Protein AF-A0A177NR95-F1 (afdb_monomer)

Sequence (213 aa):
MASGKIRVINSATGLAAGAGSQQNSRASVDTAASLGDTFKLYNNDGTPYTSAGTSKLSVGIDGILEGTTDSAISLNISIGVYKPGYFDAFAAGEDPSALSIGYASTGFLSATDVLPEELSLDFNVAPDSSFEWYVSVFSTMNFEQADDEHIFGNVDLGHTISINFESPENTYFASASGLFPGSVAMAPVPLPPSFLMLGLGLASLVGISRRRS

Mean predicted aligned error: 10.17 Å

Solvent-accessible surface area (backbone atoms only — not comparable to full-atom values): 11811 Å² total; per-residue (Å²): 128,23,60,43,78,48,80,52,76,44,76,52,76,51,76,54,52,59,96,85,56,73,79,73,50,72,50,75,51,78,44,75,51,74,52,69,50,42,39,36,46,21,34,79,88,67,48,74,33,58,58,86,41,60,30,39,45,32,37,39,46,45,65,46,62,40,44,42,94,74,16,56,39,35,37,33,45,37,42,42,34,26,37,72,62,37,68,58,30,51,75,70,71,46,88,44,71,90,33,58,74,45,77,34,66,74,50,77,38,40,38,86,46,82,81,62,59,64,50,68,40,78,41,73,49,58,53,71,46,49,36,29,37,37,41,39,38,40,36,38,34,38,41,69,55,50,86,83,53,78,44,33,35,38,38,35,31,72,78,32,39,33,39,38,48,43,70,36,89,74,45,48,43,28,25,74,81,56,72,52,42,80,41,45,74,58,76,80,73,78,74,58,69,64,59,58,51,48,52,52,50,53,52,49,53,56,58,56,56,65,76,77,112

Nearest PDB structures (foldseek):
  3gbw-assembly1_A  TM=2.442E-01  e=9.399E-03  Mus musculus
  3gf6-assembly2_B  TM=2.076E-01  e=8.435E-03  Bacteroides thetaiotaomicron VPI-5482
  8des-assembly1_A  TM=1.903E-01  e=4.009E+00  Escherichia phage EC6098

Foldseek 3Di:
DWKDWDWDWDWDWDDADDVPPDQFDKDKDKDKDKDKFKKFKAFLVRHGAFDKFKKKKKWFFAWAWAWDPQFFKWKKKKKWKFFPCLVVCVVVVHDRVVGTFDMWMPGIDHNPDDDDRMTMDIGIDHGPTIMMMMIMMMMMTMDRRDNDDTTITITGSDDTGMIDIDDGPRMAMATPVNPTGRHDDDDPDPDPCVVVVVVVVVVVVVVVVVVVD

Radius of gyration: 23.02 Å; Cα contacts (8 Å, |Δi|>4): 477; chains: 1; bounding box: 42×61×70 Å

Organism: NCBI:txid702114

Structure (mmCIF, N/CA/C/O backbone):
data_AF-A0A177NR95-F1
#
_entry.id   AF-A0A177NR95-F1
#
loop_
_atom_site.group_PDB
_atom_site.id
_atom_site.type_symbol
_atom_site.label_atom_id
_atom_site.label_alt_id
_atom_site.label_comp_id
_atom_site.label_asym_id
_atom_site.label_entity_id
_atom_site.label_seq_id
_atom_site.pdbx_PDB_ins_code
_atom_site.Cartn_x
_atom_site.Cartn_y
_atom_site.Cartn_z
_atom_site.occupancy
_atom_site.B_iso_or_equiv
_atom_site.auth_seq_id
_atom_site.auth_comp_id
_atom_site.auth_asym_id
_atom_site.auth_atom_id
_atom_site.pdbx_PDB_model_num
ATOM 1 N N . MET A 1 1 ? 6.467 0.969 16.760 1.00 53.72 1 MET A N 1
ATOM 2 C CA . MET A 1 1 ? 6.439 1.002 15.287 1.00 53.72 1 MET A CA 1
ATOM 3 C C . MET A 1 1 ? 6.286 -0.419 14.784 1.00 53.72 1 MET A C 1
ATOM 5 O O . MET A 1 1 ? 6.926 -1.319 15.318 1.00 53.72 1 MET A O 1
ATOM 9 N N . ALA A 1 2 ? 5.383 -0.606 13.838 1.00 61.81 2 ALA A N 1
ATOM 10 C CA . ALA A 1 2 ? 4.915 -1.885 13.334 1.00 61.81 2 ALA A CA 1
ATOM 11 C C . ALA A 1 2 ? 5.277 -1.988 11.847 1.00 61.81 2 ALA A C 1
ATOM 13 O O . ALA A 1 2 ? 4.963 -1.034 11.140 1.00 61.81 2 ALA A O 1
ATOM 14 N N . SER A 1 3 ? 5.951 -3.059 11.388 1.00 63.94 3 SER A N 1
ATOM 15 C CA . SER A 1 3 ? 6.509 -3.119 10.023 1.00 63.94 3 SER A CA 1
ATOM 16 C C . SER A 1 3 ? 6.214 -4.408 9.242 1.00 63.94 3 SER A C 1
ATOM 18 O O . SER A 1 3 ? 6.552 -5.498 9.689 1.00 63.94 3 SER A O 1
ATOM 20 N N . GLY A 1 4 ? 5.609 -4.298 8.052 1.00 61.72 4 GLY A N 1
ATOM 21 C CA . GLY A 1 4 ? 5.381 -5.402 7.097 1.00 61.72 4 GLY A CA 1
ATOM 22 C C . GLY A 1 4 ? 6.341 -5.368 5.899 1.00 61.72 4 GLY A C 1
ATOM 23 O O . GLY A 1 4 ? 6.986 -4.347 5.674 1.00 61.72 4 GLY A O 1
ATOM 24 N N . LYS A 1 5 ? 6.453 -6.467 5.128 1.00 61.28 5 LYS A N 1
ATOM 25 C CA . LYS A 1 5 ? 7.372 -6.574 3.974 1.00 61.28 5 LYS A CA 1
ATOM 26 C C . LYS A 1 5 ? 6.700 -7.138 2.717 1.00 61.28 5 LYS A C 1
ATOM 28 O O . LYS A 1 5 ? 6.052 -8.178 2.798 1.00 61.28 5 LYS A O 1
ATOM 33 N N . ILE A 1 6 ? 6.932 -6.515 1.559 1.00 60.78 6 ILE A N 1
ATOM 34 C CA . ILE A 1 6 ? 6.556 -7.029 0.224 1.00 60.78 6 ILE A CA 1
ATOM 35 C C . ILE A 1 6 ? 7.788 -6.994 -0.685 1.00 60.78 6 ILE A C 1
ATOM 37 O O . ILE A 1 6 ? 8.582 -6.056 -0.613 1.00 60.78 6 ILE A O 1
ATOM 41 N N . ARG A 1 7 ? 7.953 -8.005 -1.546 1.00 64.19 7 ARG A N 1
ATOM 42 C CA . ARG A 1 7 ? 8.996 -8.036 -2.581 1.00 64.19 7 ARG A CA 1
ATOM 43 C C . ARG A 1 7 ? 8.355 -8.013 -3.963 1.00 64.19 7 ARG A C 1
ATOM 45 O O . ARG A 1 7 ? 7.470 -8.821 -4.229 1.00 64.19 7 ARG A O 1
ATOM 52 N N . VAL A 1 8 ? 8.834 -7.122 -4.826 1.00 58.72 8 VAL A N 1
ATOM 53 C CA . VAL A 1 8 ? 8.391 -6.997 -6.219 1.00 58.72 8 VAL A CA 1
ATOM 54 C C . VAL A 1 8 ? 9.621 -6.993 -7.111 1.00 58.72 8 VAL A C 1
ATOM 56 O O . VAL A 1 8 ? 10.537 -6.206 -6.895 1.00 58.72 8 VAL A O 1
ATOM 59 N N . ILE A 1 9 ? 9.636 -7.887 -8.095 1.00 61.03 9 ILE A N 1
ATOM 60 C CA . ILE A 1 9 ? 10.684 -7.960 -9.110 1.00 61.03 9 ILE A CA 1
ATOM 61 C C . ILE A 1 9 ? 9.976 -7.986 -10.458 1.00 61.03 9 ILE A C 1
ATOM 63 O O . ILE A 1 9 ? 9.136 -8.856 -10.698 1.00 61.03 9 ILE A O 1
ATOM 67 N N . ASN A 1 10 ? 10.302 -7.037 -11.323 1.00 58.44 10 ASN A N 1
ATOM 68 C CA . ASN A 1 10 ? 9.915 -7.033 -12.722 1.00 58.44 10 ASN A CA 1
ATOM 69 C C . ASN A 1 10 ? 11.179 -6.778 -13.545 1.00 58.44 10 ASN A C 1
ATOM 71 O O . ASN A 1 10 ? 11.841 -5.762 -13.370 1.00 58.44 10 ASN A O 1
ATOM 75 N N . SER A 1 11 ? 11.556 -7.719 -14.402 1.00 57.66 11 SER A N 1
ATOM 76 C CA . SER A 1 11 ? 12.775 -7.614 -15.199 1.00 57.66 11 SER A CA 1
ATOM 77 C C . SER A 1 11 ? 12.514 -8.179 -16.580 1.00 57.66 11 SER A C 1
ATOM 79 O O . SER A 1 11 ? 11.969 -9.280 -16.710 1.00 57.66 11 SER A O 1
ATOM 81 N N . ALA A 1 12 ? 12.901 -7.430 -17.606 1.00 58.09 12 ALA A N 1
ATOM 82 C CA . ALA A 1 12 ? 12.755 -7.851 -18.983 1.00 58.09 12 ALA A CA 1
ATOM 83 C C . ALA A 1 12 ? 13.925 -7.346 -19.833 1.00 58.09 12 ALA A C 1
ATOM 85 O O . ALA A 1 12 ? 14.347 -6.190 -19.764 1.00 58.09 12 ALA A O 1
ATOM 86 N N . THR A 1 13 ? 14.456 -8.245 -20.657 1.00 54.62 13 THR A N 1
ATOM 87 C CA . THR A 1 13 ? 15.550 -7.966 -21.587 1.00 54.62 13 THR A CA 1
ATOM 88 C C . THR A 1 13 ? 15.083 -8.241 -23.011 1.00 54.62 13 THR A C 1
ATOM 90 O O . THR A 1 13 ? 14.631 -9.340 -23.336 1.00 54.62 13 THR A O 1
ATOM 93 N N . GLY A 1 14 ? 15.175 -7.230 -23.873 1.00 49.94 14 GLY A N 1
ATOM 94 C CA . GLY A 1 14 ? 14.984 -7.375 -25.309 1.00 49.94 14 GLY A CA 1
ATOM 95 C C . GLY A 1 14 ? 16.309 -7.726 -25.985 1.00 49.94 14 GLY A C 1
ATOM 96 O O . GLY A 1 14 ? 17.342 -7.108 -25.725 1.00 49.94 14 GLY A O 1
ATOM 97 N N . LEU A 1 15 ? 16.299 -8.723 -26.870 1.00 49.25 15 LEU A N 1
ATOM 98 C CA . LEU A 1 15 ? 17.411 -8.946 -27.794 1.00 49.25 15 LEU A CA 1
ATOM 99 C C . LEU A 1 15 ? 17.212 -8.076 -29.039 1.00 49.25 15 LEU A C 1
ATOM 101 O O . LEU A 1 15 ? 16.090 -7.951 -29.540 1.00 49.25 15 LEU A O 1
ATOM 105 N N . ALA A 1 16 ? 18.309 -7.517 -29.556 1.00 51.97 16 ALA A N 1
ATOM 106 C CA . ALA A 1 16 ? 18.309 -6.846 -30.849 1.00 51.97 16 ALA A CA 1
ATOM 107 C C . ALA A 1 16 ? 17.731 -7.789 -31.919 1.00 51.97 16 ALA A C 1
ATOM 109 O O . ALA A 1 16 ? 18.032 -8.990 -31.932 1.00 51.97 16 ALA A O 1
ATOM 110 N N . ALA A 1 17 ? 16.880 -7.257 -32.798 1.00 50.88 17 ALA A N 1
ATOM 111 C CA . ALA A 1 17 ? 16.401 -7.996 -33.957 1.00 50.88 17 ALA A CA 1
ATOM 112 C C . ALA A 1 17 ? 17.610 -8.471 -34.773 1.00 50.88 17 ALA A C 1
ATOM 114 O O . ALA A 1 17 ? 18.407 -7.668 -35.249 1.00 50.88 17 ALA A O 1
ATOM 115 N N . GLY A 1 18 ? 17.753 -9.784 -34.972 1.00 47.53 18 GLY A N 1
ATOM 116 C CA . GLY A 1 18 ? 18.621 -10.269 -36.042 1.00 47.53 18 GLY A CA 1
ATOM 117 C C . GLY A 1 18 ? 18.114 -9.708 -37.372 1.00 47.53 18 GLY A C 1
ATOM 118 O O . GLY A 1 18 ? 16.900 -9.640 -37.573 1.00 47.53 18 GLY A O 1
ATOM 119 N N . ALA A 1 19 ? 19.022 -9.306 -38.266 1.00 46.00 19 ALA A N 1
ATOM 120 C CA . ALA A 1 19 ? 18.673 -8.764 -39.579 1.00 46.00 19 ALA A CA 1
ATOM 121 C C . ALA A 1 19 ? 17.639 -9.673 -40.284 1.00 46.00 19 ALA A C 1
ATOM 123 O O . ALA A 1 19 ? 17.964 -10.794 -40.678 1.00 46.00 19 ALA A O 1
ATOM 124 N N . GLY A 1 20 ? 16.387 -9.209 -40.392 1.00 54.72 20 GLY A N 1
ATOM 125 C CA . GLY A 1 20 ? 15.258 -9.967 -40.955 1.00 54.72 20 GLY A CA 1
ATOM 126 C C . GLY A 1 20 ? 14.131 -10.357 -39.981 1.00 54.72 20 GLY A C 1
ATOM 127 O O . GLY A 1 20 ? 13.152 -10.957 -40.425 1.00 54.72 20 GLY A O 1
ATOM 128 N N . SER A 1 21 ? 14.229 -10.031 -38.687 1.00 51.81 21 SER A N 1
ATOM 129 C CA . SER A 1 21 ? 13.106 -10.118 -37.734 1.00 51.81 21 SER A CA 1
ATOM 130 C C . SER A 1 21 ? 12.053 -9.049 -38.045 1.00 51.81 21 SER A C 1
ATOM 132 O O . SER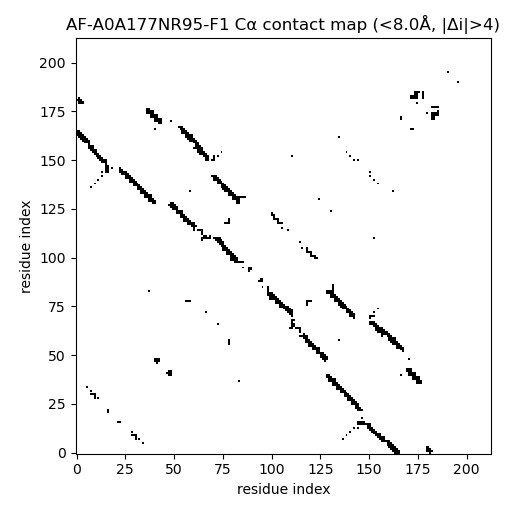 A 1 21 ? 12.393 -7.961 -38.503 1.00 51.81 21 SER A O 1
ATOM 134 N N . GLN A 1 22 ? 10.769 -9.339 -37.818 1.00 50.84 22 GLN A N 1
ATOM 135 C CA . GLN A 1 22 ? 9.714 -8.353 -38.053 1.00 50.84 22 GLN A CA 1
ATOM 136 C C . GLN A 1 22 ? 9.867 -7.153 -37.108 1.00 50.84 22 GLN A C 1
ATOM 138 O O . GLN A 1 22 ? 9.637 -7.269 -35.902 1.00 50.84 22 GLN A O 1
ATOM 143 N N . GLN A 1 23 ? 10.209 -6.002 -37.693 1.00 53.94 23 GLN A N 1
ATOM 144 C CA . GLN A 1 23 ? 10.008 -4.676 -37.111 1.00 53.94 23 GLN A CA 1
ATOM 145 C C . GLN A 1 23 ? 8.549 -4.569 -36.634 1.00 53.94 23 GLN A C 1
ATOM 147 O O . GLN A 1 23 ? 7.640 -4.914 -37.391 1.00 53.94 23 GLN A O 1
ATOM 152 N N . ASN A 1 24 ? 8.329 -4.095 -35.403 1.00 56.28 24 ASN A N 1
ATOM 153 C CA . ASN A 1 24 ? 7.037 -3.983 -34.687 1.00 56.28 24 ASN A CA 1
ATOM 154 C C . ASN A 1 24 ? 6.645 -5.152 -33.768 1.00 56.28 24 ASN A C 1
ATOM 156 O O . ASN A 1 24 ? 5.470 -5.301 -33.418 1.00 56.28 24 ASN A O 1
ATOM 160 N N . SER A 1 25 ? 7.599 -5.959 -33.311 1.00 59.53 25 SER A N 1
ATOM 161 C CA . SER A 1 25 ? 7.333 -6.838 -32.169 1.00 59.53 25 SER A CA 1
ATOM 162 C C . SER A 1 25 ? 7.228 -5.987 -30.898 1.00 59.53 25 SER A C 1
ATOM 164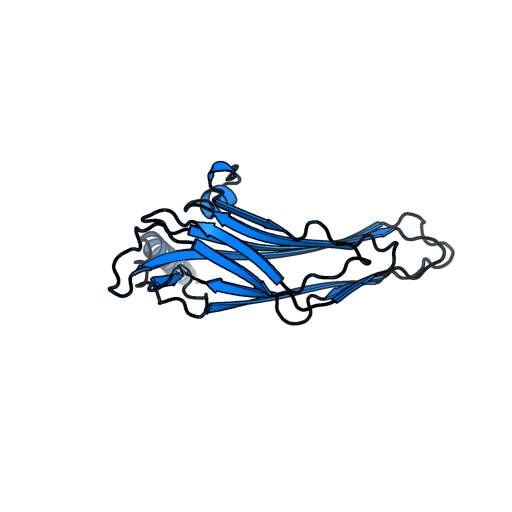 O O . SER A 1 25 ? 8.213 -5.385 -30.472 1.00 59.53 25 SER A O 1
ATOM 166 N N . ARG A 1 26 ? 6.025 -5.914 -30.312 1.00 65.88 26 ARG A N 1
ATOM 167 C CA . ARG A 1 26 ? 5.786 -5.282 -29.008 1.00 65.88 26 ARG A CA 1
ATOM 168 C C . ARG A 1 26 ? 5.742 -6.344 -27.923 1.00 65.88 26 ARG A C 1
ATOM 170 O O . ARG A 1 26 ? 4.970 -7.297 -28.029 1.00 65.88 26 ARG A O 1
ATOM 177 N N . ALA A 1 27 ? 6.545 -6.165 -26.885 1.00 67.81 27 ALA A N 1
ATOM 178 C CA . ALA A 1 27 ? 6.474 -6.971 -25.673 1.00 67.81 27 ALA A CA 1
ATOM 179 C C . ALA A 1 27 ? 6.090 -6.067 -24.505 1.00 67.81 27 ALA A C 1
ATOM 181 O O . ALA A 1 27 ? 6.581 -4.945 -24.405 1.00 67.81 27 ALA A O 1
ATOM 182 N N . SER A 1 28 ? 5.209 -6.558 -23.640 1.00 72.75 28 SER A N 1
ATOM 183 C CA . SER A 1 28 ? 4.811 -5.865 -22.421 1.00 72.75 28 SER A CA 1
ATOM 184 C C . SER A 1 28 ? 4.943 -6.818 -21.243 1.00 72.75 28 SER A C 1
ATOM 186 O O . SER A 1 28 ? 4.591 -7.997 -21.365 1.00 72.75 28 SER A O 1
ATOM 188 N N . VAL A 1 29 ? 5.492 -6.326 -20.135 1.00 76.44 29 VAL A N 1
ATOM 189 C CA . VAL A 1 29 ? 5.590 -7.073 -18.880 1.00 76.44 29 VAL A CA 1
ATOM 190 C C . VAL A 1 29 ? 5.029 -6.219 -17.760 1.00 76.44 29 VAL A C 1
ATOM 192 O O . VAL A 1 29 ? 5.619 -5.207 -17.378 1.00 76.44 29 VAL A O 1
ATOM 195 N N . ASP A 1 30 ? 3.907 -6.676 -17.216 1.00 80.94 30 ASP A N 1
ATOM 196 C CA . ASP A 1 30 ? 3.214 -6.030 -16.113 1.00 80.94 30 ASP A CA 1
ATOM 197 C C . ASP A 1 30 ? 3.365 -6.856 -14.838 1.00 80.94 30 ASP A C 1
ATOM 199 O O . ASP A 1 30 ? 3.087 -8.058 -14.812 1.00 80.94 30 ASP A O 1
ATOM 203 N N . THR A 1 31 ? 3.736 -6.184 -13.756 1.00 82.38 31 THR A N 1
ATOM 204 C CA . THR A 1 31 ? 3.774 -6.749 -12.412 1.00 82.38 31 THR A CA 1
ATOM 205 C C . THR A 1 31 ? 2.986 -5.845 -11.481 1.00 82.38 31 THR A C 1
ATOM 207 O O . THR A 1 31 ? 3.274 -4.656 -11.353 1.00 82.38 31 THR A O 1
ATOM 210 N N . ALA A 1 32 ? 2.014 -6.426 -10.786 1.00 84.31 32 ALA A N 1
ATOM 211 C CA . ALA A 1 32 ? 1.267 -5.758 -9.735 1.00 84.31 32 ALA A CA 1
ATOM 212 C C . ALA A 1 32 ? 1.358 -6.570 -8.444 1.00 84.31 32 ALA A C 1
ATOM 214 O O . ALA A 1 32 ? 1.207 -7.793 -8.457 1.00 84.31 32 ALA A O 1
ATOM 215 N N . ALA A 1 33 ? 1.578 -5.888 -7.328 1.00 85.19 33 ALA A N 1
ATOM 216 C CA . ALA A 1 33 ? 1.501 -6.474 -6.001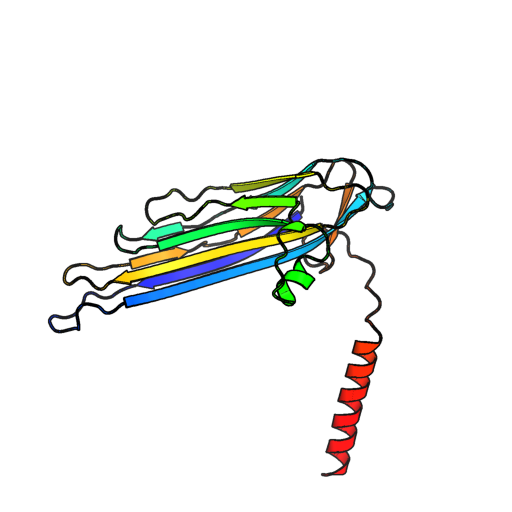 1.00 85.19 33 ALA A CA 1
ATOM 217 C C . ALA A 1 33 ? 0.762 -5.516 -5.078 1.00 85.19 33 ALA A C 1
ATOM 219 O O . ALA A 1 33 ? 1.087 -4.332 -5.013 1.00 85.19 33 ALA A O 1
ATOM 220 N N . SER A 1 34 ? -0.211 -6.039 -4.341 1.00 87.94 34 SER A N 1
ATOM 221 C CA . SER A 1 34 ? -0.938 -5.284 -3.333 1.00 87.94 34 SER A CA 1
ATOM 222 C C . SER A 1 34 ? -1.018 -6.065 -2.029 1.00 87.94 34 SER A C 1
ATOM 224 O O . SER A 1 34 ? -1.075 -7.295 -2.007 1.00 87.94 34 SER A O 1
ATOM 226 N N . LEU A 1 35 ? -1.003 -5.327 -0.926 1.00 90.94 35 LEU A N 1
ATOM 227 C CA . LEU A 1 35 ? -1.296 -5.826 0.410 1.00 90.94 35 LEU A CA 1
ATOM 228 C C . LEU A 1 35 ? -2.245 -4.840 1.062 1.00 90.94 35 LEU A C 1
ATOM 230 O O . LEU A 1 35 ? -2.060 -3.635 0.924 1.00 90.94 35 LEU A O 1
ATOM 234 N N . GLY A 1 36 ? -3.210 -5.347 1.809 1.00 92.31 36 GLY A N 1
ATOM 235 C CA . GLY A 1 36 ? -4.068 -4.516 2.626 1.00 92.31 36 GLY A CA 1
ATOM 236 C C . GLY A 1 36 ? -4.602 -5.275 3.823 1.00 92.31 36 GLY A C 1
ATOM 237 O O . GLY A 1 36 ? -4.527 -6.504 3.879 1.00 92.31 36 GLY A O 1
ATOM 238 N N . ASP A 1 37 ? -5.099 -4.524 4.794 1.00 94.31 37 ASP A N 1
ATOM 239 C CA . ASP A 1 37 ? -5.689 -5.062 6.013 1.00 94.31 37 ASP A CA 1
ATOM 240 C C . ASP A 1 37 ? -6.679 -4.059 6.612 1.00 94.31 37 ASP A C 1
ATOM 242 O O . ASP A 1 37 ? -6.733 -2.887 6.226 1.00 94.31 37 ASP A O 1
ATOM 246 N N . THR A 1 38 ? -7.449 -4.520 7.589 1.00 94.88 38 THR A N 1
ATOM 247 C CA . THR A 1 38 ? -8.306 -3.677 8.414 1.00 94.88 38 THR A CA 1
ATOM 248 C C . THR A 1 38 ? -7.643 -3.474 9.767 1.00 94.88 38 THR A C 1
ATOM 250 O O . THR A 1 38 ? -7.366 -4.436 10.488 1.00 94.88 38 THR A O 1
ATOM 253 N N . PHE A 1 39 ? -7.413 -2.219 10.141 1.00 94.44 39 PHE A N 1
ATOM 254 C CA . PHE A 1 39 ? -6.926 -1.856 11.466 1.00 94.44 39 PHE A CA 1
ATOM 255 C C . PHE A 1 39 ? -8.039 -1.298 12.331 1.00 94.44 39 PHE A C 1
ATOM 257 O O . PHE A 1 39 ? -8.945 -0.617 11.855 1.00 94.44 39 PHE A O 1
ATOM 264 N N . LYS A 1 40 ? -7.941 -1.556 13.633 1.00 94.12 40 LYS A N 1
ATOM 265 C CA . LYS A 1 40 ? -8.786 -0.945 14.656 1.00 94.12 40 LYS A CA 1
ATOM 266 C C . LYS A 1 40 ? -7.925 -0.359 15.764 1.00 94.12 40 LYS A C 1
ATOM 268 O O . LYS A 1 40 ? -7.005 -1.025 16.233 1.00 94.12 40 LYS A O 1
ATOM 273 N N . LEU A 1 41 ? -8.235 0.868 16.172 1.00 93.06 41 LEU A N 1
ATOM 274 C CA . LEU A 1 41 ? -7.495 1.609 17.192 1.00 93.06 41 LEU A CA 1
ATOM 275 C C . LEU A 1 41 ? -8.138 1.474 18.577 1.00 93.06 41 LEU A C 1
ATOM 277 O O . LEU A 1 41 ? -9.366 1.460 18.714 1.00 93.06 41 LEU A O 1
ATOM 281 N N . TYR A 1 42 ? -7.292 1.421 19.602 1.00 92.50 42 TYR A N 1
ATOM 282 C CA . TYR A 1 42 ? -7.678 1.310 21.005 1.00 92.50 42 TYR A CA 1
ATOM 283 C C . TYR A 1 42 ? -6.849 2.257 21.872 1.00 92.50 42 TYR A C 1
ATOM 285 O O . TYR A 1 42 ? -5.669 2.488 21.607 1.00 92.50 42 TYR A O 1
ATOM 293 N N . ASN A 1 43 ? -7.460 2.765 22.939 1.00 92.25 43 ASN A N 1
ATOM 294 C CA . ASN A 1 43 ? -6.747 3.411 24.036 1.00 92.25 43 ASN A CA 1
ATOM 295 C C . ASN A 1 43 ? -5.934 2.369 24.825 1.00 92.25 43 ASN A C 1
ATOM 297 O O . ASN A 1 43 ? -6.243 1.177 24.803 1.00 92.25 43 ASN A O 1
ATOM 301 N N . ASN A 1 44 ? -4.944 2.815 25.602 1.00 92.06 44 ASN A N 1
ATOM 302 C CA . ASN A 1 44 ? -4.131 1.939 26.462 1.00 92.06 44 ASN A CA 1
ATOM 303 C C . ASN A 1 44 ? -4.934 1.106 27.486 1.00 92.06 44 ASN A C 1
ATOM 305 O O . ASN A 1 44 ? -4.452 0.067 27.930 1.00 92.06 44 ASN A O 1
ATOM 309 N N . ASP A 1 45 ? -6.141 1.534 27.865 1.00 92.38 45 ASP A N 1
ATOM 310 C CA . ASP A 1 45 ? -7.041 0.784 28.755 1.00 92.38 45 ASP A CA 1
ATOM 311 C C . ASP A 1 45 ? -7.862 -0.304 28.028 1.00 92.38 45 ASP A C 1
ATOM 313 O O . ASP A 1 45 ? -8.629 -1.035 28.653 1.00 92.38 45 ASP A O 1
ATOM 317 N N . GLY A 1 46 ? -7.693 -0.426 26.707 1.00 90.12 46 GLY A N 1
ATOM 318 C CA . GLY A 1 46 ? -8.386 -1.376 25.843 1.00 90.12 46 GLY A CA 1
ATOM 319 C C . GLY A 1 46 ? -9.761 -0.935 25.356 1.00 90.12 46 GLY A C 1
ATOM 320 O O . GLY A 1 46 ? -10.410 -1.680 24.618 1.00 90.12 46 GLY A O 1
ATOM 321 N N . THR A 1 47 ? -10.211 0.267 25.711 1.00 91.50 47 THR A N 1
ATOM 322 C CA . THR A 1 47 ? -11.426 0.842 25.126 1.00 91.50 47 THR A CA 1
ATOM 323 C C . THR A 1 47 ? -11.183 1.268 23.670 1.00 91.50 47 THR A C 1
ATOM 325 O O . THR A 1 47 ? -10.050 1.598 23.307 1.00 91.50 47 THR A O 1
ATOM 328 N N . PRO A 1 48 ? -12.211 1.254 22.798 1.00 91.12 48 PRO A N 1
ATOM 329 C CA . PRO A 1 48 ? -12.080 1.769 21.436 1.00 91.12 48 PRO A CA 1
ATOM 330 C C . PRO A 1 48 ? -11.580 3.217 21.423 1.00 91.12 48 PRO A C 1
ATOM 332 O O . PRO A 1 48 ? -12.011 4.031 22.239 1.00 91.12 48 PRO A O 1
ATOM 335 N N . TYR A 1 49 ? -10.687 3.545 20.490 1.00 89.50 49 TYR A N 1
ATOM 336 C CA . TYR A 1 49 ? -10.227 4.919 20.315 1.00 89.50 49 TYR A CA 1
ATOM 337 C C . TYR A 1 49 ? -11.316 5.764 19.634 1.00 89.50 49 TYR A C 1
ATOM 339 O O . TYR A 1 49 ? -11.731 5.475 18.512 1.00 89.50 49 TYR A O 1
ATOM 347 N N . THR A 1 50 ? -11.784 6.810 20.317 1.00 87.81 50 THR A N 1
ATOM 348 C CA . THR A 1 50 ? -12.894 7.675 19.868 1.00 87.81 50 THR A CA 1
ATOM 349 C C . THR A 1 50 ? -12.489 9.147 19.746 1.00 87.81 50 THR A C 1
ATOM 351 O O . THR A 1 50 ? -13.331 10.026 19.589 1.00 87.81 50 THR A O 1
ATOM 354 N N . SER A 1 51 ? -11.204 9.457 19.890 1.00 84.00 51 SER A N 1
ATOM 355 C CA . SER A 1 51 ? -10.705 10.832 19.822 1.00 84.00 51 SER A CA 1
ATOM 356 C C . SER A 1 51 ? -10.226 11.157 18.411 1.00 84.00 51 SER A C 1
ATOM 358 O O . SER A 1 51 ? -9.905 10.265 17.632 1.00 84.00 51 SER A O 1
ATOM 360 N N . ALA A 1 52 ? -10.159 12.444 18.071 1.00 82.50 52 ALA A N 1
ATOM 361 C CA . ALA A 1 52 ? -9.446 12.863 16.871 1.00 82.50 52 ALA A CA 1
ATOM 362 C C . ALA A 1 52 ? -7.935 12.729 17.110 1.00 82.50 52 ALA A C 1
ATOM 364 O O . ALA A 1 52 ? -7.419 13.225 18.114 1.00 82.50 52 ALA A O 1
ATOM 365 N N . GLY A 1 53 ? -7.237 12.087 16.178 1.00 86.12 53 GLY A N 1
ATOM 366 C CA . GLY A 1 53 ? -5.787 11.952 16.195 1.00 86.12 53 GLY A CA 1
ATOM 367 C C . GLY A 1 53 ? -5.245 11.665 14.801 1.00 86.12 53 GLY A C 1
ATOM 368 O O . GLY A 1 53 ? -5.925 11.047 13.976 1.00 86.12 53 GLY A O 1
ATOM 369 N N . THR A 1 54 ? -4.019 12.119 14.550 1.00 93.00 54 THR A N 1
ATOM 370 C CA . THR A 1 54 ? -3.308 11.853 13.299 1.00 93.00 54 THR A CA 1
ATOM 371 C C . THR A 1 54 ? -2.616 10.501 13.392 1.00 93.00 54 THR A C 1
ATOM 373 O O . THR A 1 54 ? -1.903 10.229 14.356 1.00 93.00 54 THR A O 1
ATOM 376 N N . SER A 1 55 ? -2.835 9.659 12.391 1.00 94.06 55 SER A N 1
ATOM 377 C CA . SER A 1 55 ? -2.050 8.452 12.145 1.00 94.06 55 SER A CA 1
ATOM 378 C C . SER A 1 55 ? -1.180 8.655 10.910 1.00 94.06 55 SER A C 1
ATOM 380 O O . SER A 1 55 ? -1.543 9.434 10.024 1.00 94.06 55 SER A O 1
ATOM 382 N N . LYS A 1 56 ? -0.072 7.921 10.828 1.00 95.50 56 LYS A N 1
ATOM 383 C CA . LYS A 1 56 ? 0.808 7.902 9.657 1.00 95.50 56 LYS A CA 1
ATOM 384 C C . LYS A 1 56 ? 0.963 6.475 9.151 1.00 95.50 56 LYS A C 1
ATOM 386 O O . LYS A 1 56 ? 1.259 5.559 9.919 1.00 95.50 56 LYS A O 1
ATOM 391 N N . LEU A 1 57 ? 0.773 6.292 7.849 1.00 95.50 57 LEU A N 1
ATOM 392 C CA . LEU A 1 57 ? 1.144 5.074 7.133 1.00 95.50 57 LEU A CA 1
ATOM 393 C C . LEU A 1 57 ? 2.261 5.437 6.159 1.00 95.50 57 LEU A C 1
ATOM 395 O O . LEU A 1 57 ? 2.120 6.378 5.376 1.00 95.50 57 LEU A O 1
ATOM 399 N N . SER A 1 58 ? 3.376 4.718 6.212 1.00 96.38 58 SER A N 1
ATOM 400 C CA . SER A 1 58 ? 4.489 4.941 5.298 1.00 96.38 58 SER A CA 1
ATOM 401 C C . SER A 1 58 ? 5.012 3.662 4.678 1.00 96.38 58 SER A C 1
ATOM 403 O O . SER A 1 58 ? 4.846 2.560 5.197 1.00 96.38 58 SER A O 1
ATOM 405 N N . VAL A 1 59 ? 5.629 3.839 3.522 1.00 93.88 59 VAL A N 1
ATOM 406 C CA . VAL A 1 59 ? 6.257 2.817 2.709 1.00 93.88 59 VAL A CA 1
ATOM 407 C C . VAL A 1 59 ? 7.708 3.237 2.534 1.00 93.88 59 VAL A C 1
ATOM 409 O O . VAL A 1 59 ? 7.988 4.187 1.810 1.00 93.88 59 VAL A O 1
ATOM 412 N N . GLY A 1 60 ? 8.619 2.545 3.213 1.00 93.00 60 GLY A N 1
ATOM 413 C CA . GLY A 1 60 ? 10.045 2.636 2.925 1.00 93.00 60 GLY A CA 1
ATOM 414 C C . GLY A 1 60 ? 10.348 1.833 1.667 1.00 93.00 60 GLY A C 1
ATOM 415 O O . GLY A 1 60 ? 9.920 0.677 1.558 1.00 93.00 60 GLY A O 1
ATOM 416 N N . ILE A 1 61 ? 11.050 2.455 0.730 1.00 91.25 61 ILE A N 1
ATOM 417 C CA . ILE A 1 61 ? 11.304 1.927 -0.605 1.00 91.25 61 ILE A CA 1
ATOM 418 C C . ILE A 1 61 ? 12.815 1.758 -0.749 1.00 91.25 61 ILE A C 1
ATOM 420 O O . ILE A 1 61 ? 13.572 2.719 -0.681 1.00 91.25 61 ILE A O 1
ATOM 424 N N . ASP A 1 62 ? 13.239 0.515 -0.945 1.00 87.81 62 ASP A N 1
ATOM 425 C CA . ASP A 1 62 ? 14.624 0.159 -1.234 1.00 87.81 62 ASP A CA 1
ATOM 426 C C . ASP A 1 62 ? 14.637 -0.707 -2.491 1.00 87.81 62 ASP A C 1
ATOM 428 O O . ASP A 1 62 ? 13.918 -1.709 -2.573 1.00 87.81 62 ASP A O 1
ATOM 432 N N . GLY A 1 63 ? 15.400 -0.293 -3.495 1.00 85.31 63 GLY A N 1
ATOM 433 C CA . GLY A 1 63 ? 15.364 -0.912 -4.807 1.00 85.31 63 GLY A CA 1
ATOM 434 C C . GLY A 1 63 ? 16.108 -0.131 -5.875 1.00 85.31 63 GLY A C 1
ATOM 435 O O . GLY A 1 63 ? 16.715 0.909 -5.628 1.00 85.31 63 GLY A O 1
ATOM 436 N N . ILE A 1 64 ? 16.034 -0.666 -7.085 1.00 83.62 64 ILE A N 1
ATOM 437 C CA . ILE A 1 64 ? 16.633 -0.124 -8.293 1.00 83.62 64 ILE A CA 1
ATOM 438 C C . ILE A 1 64 ? 15.524 0.019 -9.337 1.00 83.62 64 ILE A C 1
ATOM 440 O O . ILE A 1 64 ? 14.769 -0.918 -9.612 1.00 83.62 64 ILE A O 1
ATOM 444 N N . LEU A 1 65 ? 15.442 1.216 -9.911 1.00 86.00 65 LEU A N 1
ATOM 445 C CA . LEU A 1 65 ? 14.653 1.528 -11.093 1.00 86.00 65 LEU A CA 1
ATOM 446 C C . LEU A 1 65 ? 15.642 1.955 -12.174 1.00 86.00 65 LEU A C 1
ATOM 448 O O . LEU A 1 65 ? 16.193 3.049 -12.105 1.00 86.00 65 LEU A O 1
ATOM 452 N N . GLU A 1 66 ? 15.911 1.076 -13.132 1.00 83.31 66 GLU A N 1
ATOM 453 C CA . GLU A 1 66 ? 16.883 1.339 -14.191 1.00 83.31 66 GLU A CA 1
ATOM 454 C C . GLU A 1 66 ? 16.396 0.788 -15.534 1.00 83.31 66 GLU A C 1
ATOM 456 O O . GLU A 1 66 ? 15.695 -0.220 -15.620 1.00 83.31 66 GLU A O 1
ATOM 461 N N . GLY A 1 67 ? 16.781 1.450 -16.613 1.00 75.12 67 GLY A N 1
ATOM 462 C CA . GLY A 1 67 ? 16.447 1.029 -17.965 1.00 75.12 67 GLY A CA 1
ATOM 463 C C . GLY A 1 67 ? 17.031 1.975 -18.995 1.00 75.12 67 GLY A C 1
ATOM 464 O O . GLY A 1 67 ? 17.564 3.034 -18.658 1.00 75.12 67 GLY A O 1
ATOM 465 N N . THR A 1 68 ? 16.928 1.603 -20.266 1.00 73.94 68 THR A N 1
ATOM 466 C CA . THR A 1 68 ? 17.242 2.531 -21.359 1.00 73.94 68 THR A CA 1
ATOM 467 C C . THR A 1 68 ? 16.151 3.595 -21.476 1.00 73.94 68 THR A C 1
ATOM 469 O O . THR A 1 68 ? 15.016 3.379 -21.047 1.00 73.94 68 THR A O 1
ATOM 472 N N . THR A 1 69 ? 16.450 4.743 -22.086 1.00 69.94 69 THR A N 1
ATOM 473 C CA . THR A 1 69 ? 15.434 5.783 -22.333 1.00 69.94 69 THR A CA 1
ATOM 474 C C . THR A 1 69 ? 14.242 5.245 -23.141 1.00 69.94 69 THR A C 1
ATOM 476 O O . THR A 1 69 ? 13.113 5.670 -22.914 1.00 69.94 69 THR A O 1
ATOM 479 N N . ASP A 1 70 ? 14.470 4.239 -23.990 1.00 70.19 70 ASP A N 1
ATOM 480 C CA . ASP A 1 70 ? 13.446 3.612 -24.838 1.00 70.19 70 ASP A CA 1
ATOM 481 C C . ASP A 1 70 ? 12.685 2.450 -24.179 1.00 70.19 70 ASP A C 1
ATOM 483 O O . ASP A 1 70 ? 11.752 1.908 -24.763 1.00 70.19 70 ASP A O 1
ATOM 487 N N . SER A 1 71 ? 13.044 2.052 -22.954 1.00 66.69 71 SER A N 1
ATOM 488 C CA . SER A 1 71 ? 12.444 0.894 -22.265 1.00 66.69 71 SER A CA 1
ATOM 489 C C . SER A 1 71 ? 11.009 1.114 -21.755 1.00 66.69 71 SER A C 1
ATOM 491 O O . SER A 1 71 ? 10.420 0.195 -21.182 1.00 66.69 71 SER A O 1
ATOM 493 N N . ALA A 1 72 ? 10.456 2.324 -21.939 1.00 79.56 72 ALA A N 1
ATOM 494 C CA . ALA A 1 72 ? 9.112 2.749 -21.527 1.00 79.56 72 ALA A CA 1
ATOM 495 C C . ALA A 1 72 ? 8.660 2.145 -20.181 1.00 79.56 72 ALA A C 1
ATOM 497 O O . ALA A 1 72 ? 7.528 1.674 -20.032 1.00 79.56 72 ALA A O 1
ATOM 498 N N . ILE A 1 73 ? 9.575 2.129 -19.206 1.00 84.00 73 ILE A N 1
ATOM 499 C CA . ILE A 1 73 ? 9.302 1.643 -17.856 1.00 84.00 73 ILE A CA 1
ATOM 500 C C . ILE A 1 73 ? 8.376 2.637 -17.174 1.00 84.00 73 ILE A C 1
ATOM 502 O O . ILE A 1 73 ? 8.559 3.851 -17.271 1.00 84.00 73 ILE A O 1
ATOM 506 N N . SER A 1 74 ? 7.384 2.121 -16.461 1.00 89.44 74 SER A N 1
ATOM 507 C CA . SER A 1 74 ? 6.548 2.913 -15.571 1.00 89.44 74 SER A CA 1
ATOM 508 C C . SER A 1 74 ? 6.354 2.171 -14.257 1.00 89.44 74 SER A C 1
ATOM 510 O O . SER A 1 74 ? 5.838 1.056 -14.242 1.00 89.44 74 SER A O 1
ATOM 512 N N . LEU A 1 75 ? 6.765 2.790 -13.152 1.00 91.69 75 LEU A N 1
ATOM 513 C CA . LEU A 1 75 ? 6.588 2.297 -11.788 1.00 91.69 75 LEU A CA 1
ATOM 514 C C . LEU A 1 75 ? 5.666 3.241 -11.017 1.00 91.69 75 LEU A C 1
ATOM 516 O O . LEU A 1 75 ? 5.886 4.445 -10.979 1.00 91.69 75 LEU A O 1
ATOM 520 N N . ASN A 1 76 ? 4.664 2.691 -10.347 1.00 94.69 76 ASN A N 1
ATOM 521 C CA . ASN A 1 76 ? 3.804 3.408 -9.426 1.00 94.69 76 ASN A CA 1
ATOM 522 C C . ASN A 1 76 ? 3.777 2.697 -8.077 1.00 94.69 76 ASN A C 1
ATOM 524 O O . ASN A 1 76 ? 3.524 1.495 -8.006 1.00 94.69 76 ASN A O 1
ATOM 528 N N . ILE A 1 77 ? 4.000 3.456 -7.008 1.00 94.31 77 ILE A N 1
ATOM 529 C CA . ILE A 1 77 ? 3.778 3.009 -5.635 1.00 94.31 77 ILE A CA 1
ATOM 530 C C . ILE A 1 77 ? 2.677 3.892 -5.055 1.00 94.31 77 ILE A C 1
ATOM 532 O O . ILE A 1 77 ? 2.672 5.113 -5.254 1.00 94.31 77 ILE A O 1
ATOM 536 N N . SER A 1 78 ? 1.716 3.275 -4.375 1.00 96.50 78 SER A N 1
ATOM 537 C CA . SER A 1 78 ? 0.575 3.970 -3.787 1.00 96.50 78 SER A CA 1
ATOM 538 C C . SER A 1 78 ? 0.218 3.434 -2.407 1.00 96.50 78 SER A C 1
ATOM 540 O O . SER A 1 78 ? 0.376 2.248 -2.115 1.00 96.50 78 SER A O 1
ATOM 542 N N . ILE A 1 79 ? -0.276 4.343 -1.570 1.00 96.56 79 ILE A N 1
ATOM 543 C CA . ILE A 1 79 ? -0.866 4.081 -0.261 1.00 96.56 79 ILE A CA 1
ATOM 544 C C . ILE A 1 79 ? -2.301 4.588 -0.322 1.00 96.56 79 ILE A C 1
ATOM 546 O O . ILE A 1 79 ? -2.527 5.750 -0.666 1.00 96.56 79 ILE A O 1
ATOM 550 N N . GLY A 1 80 ? -3.258 3.743 0.038 1.00 96.25 80 GLY A N 1
ATOM 551 C CA . GLY A 1 80 ? -4.652 4.131 0.188 1.00 96.25 80 GLY A CA 1
ATOM 552 C C . GLY A 1 80 ? -5.162 3.798 1.583 1.00 96.25 80 GLY A C 1
ATOM 553 O O . GLY A 1 80 ? -4.861 2.732 2.121 1.00 96.25 80 GLY A O 1
ATOM 554 N N . VAL A 1 81 ? -5.935 4.711 2.166 1.00 96.25 81 VAL A N 1
ATOM 555 C CA . VAL A 1 81 ? -6.624 4.528 3.448 1.00 96.25 81 VAL A CA 1
ATOM 556 C C . VAL A 1 81 ? -8.099 4.855 3.261 1.00 96.25 81 VAL A C 1
ATOM 558 O O . VAL A 1 81 ? -8.451 5.895 2.696 1.00 96.25 81 VAL A O 1
ATOM 561 N N . TYR A 1 82 ? -8.963 3.977 3.756 1.00 95.25 82 TYR A N 1
ATOM 562 C CA . TYR A 1 82 ? -10.394 3.961 3.490 1.00 95.25 82 TYR A CA 1
ATOM 563 C C . TYR A 1 82 ? -11.206 3.650 4.743 1.00 95.25 82 TYR A C 1
ATOM 565 O O . TYR A 1 82 ? -10.736 3.055 5.714 1.00 95.25 82 TYR A O 1
ATOM 573 N N . LYS A 1 83 ? -12.474 4.046 4.701 1.00 94.31 83 LYS A N 1
ATOM 574 C CA . LYS A 1 83 ? -13.490 3.615 5.656 1.00 94.31 83 LYS A CA 1
ATOM 575 C C . LYS A 1 83 ? -13.748 2.107 5.502 1.00 94.31 83 LYS A C 1
ATOM 577 O O . LYS A 1 83 ? -13.545 1.576 4.410 1.00 94.31 83 LYS A O 1
ATOM 582 N N . PRO A 1 84 ? -14.238 1.431 6.556 1.00 94.12 84 PRO A N 1
ATOM 583 C CA . PRO A 1 84 ? -14.628 0.025 6.478 1.00 94.12 84 PRO A CA 1
ATOM 584 C C . PRO A 1 84 ? -15.637 -0.244 5.359 1.00 94.12 84 PRO A C 1
ATOM 586 O O . PRO A 1 84 ? -16.536 0.572 5.132 1.00 94.12 84 PRO A O 1
ATOM 589 N N . GLY A 1 85 ? -15.503 -1.400 4.709 1.00 93.31 85 GLY A N 1
ATOM 590 C CA . GLY A 1 85 ? -16.317 -1.814 3.564 1.00 93.31 85 GLY A CA 1
ATOM 591 C C . GLY A 1 85 ? -15.703 -1.475 2.203 1.00 93.31 85 GLY A C 1
ATOM 592 O O . GLY A 1 85 ? -16.319 -1.767 1.180 1.00 93.31 85 GLY A O 1
ATOM 593 N N . TYR A 1 86 ? -14.501 -0.891 2.161 1.00 94.62 86 TYR A N 1
ATOM 594 C CA . TYR A 1 86 ? -13.787 -0.637 0.909 1.00 94.62 86 TYR A CA 1
ATOM 595 C C . TYR A 1 86 ? -13.423 -1.944 0.207 1.00 94.62 86 TYR A C 1
ATOM 597 O O . TYR A 1 86 ? -13.675 -2.071 -0.989 1.00 94.62 86 TYR A O 1
ATOM 605 N N . PHE A 1 87 ? -12.892 -2.933 0.926 1.00 92.81 87 PHE A N 1
ATOM 606 C CA . PHE A 1 87 ? -12.545 -4.229 0.348 1.00 92.81 87 PHE A CA 1
ATOM 607 C C . PHE A 1 87 ? -13.772 -4.988 -0.151 1.00 92.81 87 PHE A C 1
ATOM 609 O O . PHE A 1 87 ? -13.695 -5.617 -1.204 1.00 92.81 87 PHE A O 1
ATOM 616 N N . ASP A 1 88 ? -14.903 -4.888 0.551 1.00 93.69 88 ASP A N 1
ATOM 617 C CA . ASP A 1 88 ? -16.164 -5.492 0.114 1.00 93.69 88 ASP A CA 1
ATOM 618 C C . ASP A 1 88 ? -16.667 -4.835 -1.180 1.00 93.69 88 ASP A C 1
ATOM 620 O O . ASP A 1 88 ? -16.969 -5.535 -2.148 1.00 93.69 88 ASP A O 1
ATOM 624 N N . ALA A 1 89 ? -16.687 -3.498 -1.235 1.00 91.56 89 ALA A N 1
ATOM 625 C CA . ALA A 1 89 ? -17.060 -2.745 -2.433 1.00 91.56 89 ALA A CA 1
ATOM 626 C C . ALA A 1 89 ? -16.113 -3.042 -3.612 1.00 91.56 89 ALA A C 1
ATOM 628 O O . ALA A 1 89 ? -16.564 -3.303 -4.728 1.00 91.56 89 ALA A O 1
ATOM 629 N N . PHE A 1 90 ? -14.801 -3.086 -3.358 1.00 88.69 90 PHE A N 1
ATOM 630 C CA . PHE A 1 90 ? -13.787 -3.428 -4.356 1.00 88.69 90 PHE A CA 1
ATOM 631 C C . PHE A 1 90 ? -13.980 -4.851 -4.896 1.00 88.69 90 PHE A C 1
ATOM 633 O O . PHE A 1 90 ? -13.965 -5.060 -6.109 1.00 88.69 90 PHE A O 1
ATOM 640 N N . ALA A 1 91 ? -14.220 -5.831 -4.019 1.00 88.56 91 ALA A N 1
ATOM 641 C CA . ALA A 1 91 ? -14.486 -7.214 -4.410 1.00 88.56 91 ALA A CA 1
ATOM 642 C C . ALA A 1 91 ? -15.804 -7.366 -5.190 1.00 88.56 91 ALA A C 1
ATOM 644 O O . ALA A 1 91 ? -15.911 -8.240 -6.053 1.00 88.56 91 ALA A O 1
ATOM 645 N N . ALA A 1 92 ? -16.791 -6.511 -4.916 1.00 92.38 92 ALA A N 1
ATOM 646 C CA . ALA A 1 92 ? -18.050 -6.442 -5.651 1.00 92.38 92 ALA A CA 1
ATOM 647 C C . ALA A 1 92 ? -17.936 -5.702 -7.001 1.00 92.38 92 ALA A C 1
ATOM 649 O O . ALA A 1 92 ? -18.880 -5.737 -7.793 1.00 92.38 92 ALA A O 1
ATOM 650 N N . GLY A 1 93 ? -16.798 -5.058 -7.292 1.00 91.75 93 GLY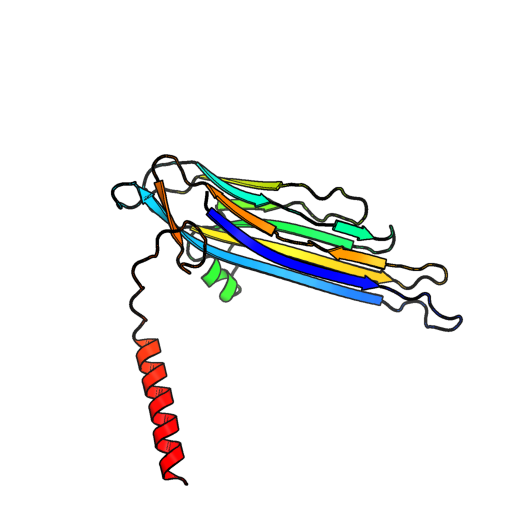 A N 1
ATOM 651 C CA . GLY A 1 93 ? -16.615 -4.229 -8.486 1.00 91.75 93 GLY A CA 1
ATOM 652 C C . GLY A 1 93 ? -17.405 -2.916 -8.449 1.00 91.75 93 GLY A C 1
ATOM 653 O O . GLY A 1 93 ? -17.693 -2.341 -9.499 1.00 91.75 93 GLY A O 1
ATOM 654 N N . GLU A 1 94 ? -17.789 -2.461 -7.257 1.00 95.62 94 GLU A N 1
ATOM 655 C CA . GLU A 1 94 ? -18.443 -1.171 -7.035 1.00 95.62 94 GLU A CA 1
ATOM 656 C C . GLU A 1 94 ? -17.402 -0.045 -6.993 1.00 95.62 94 GLU A C 1
ATOM 658 O O . GLU A 1 94 ? -16.227 -0.298 -6.738 1.00 95.62 94 GLU A O 1
ATOM 663 N N . ASP A 1 95 ? -17.815 1.205 -7.235 1.00 92.69 95 ASP A N 1
ATOM 664 C CA . ASP A 1 95 ? -16.934 2.369 -7.070 1.00 92.69 95 ASP A CA 1
ATOM 665 C C . ASP A 1 95 ? -16.768 2.694 -5.573 1.00 92.69 95 ASP A C 1
ATOM 667 O O . ASP A 1 95 ? -17.711 3.192 -4.948 1.00 92.69 95 ASP A O 1
ATOM 671 N N . PRO A 1 96 ? -15.583 2.466 -4.975 1.00 91.81 96 PRO A N 1
ATOM 672 C CA . PRO A 1 96 ? -15.387 2.665 -3.551 1.00 91.81 96 PRO A CA 1
ATOM 673 C C . PRO A 1 96 ? -14.861 4.078 -3.234 1.00 91.81 96 PRO A C 1
ATOM 675 O O . PRO A 1 96 ? -14.417 4.335 -2.112 1.00 91.81 96 PRO A O 1
ATOM 678 N N . SER A 1 97 ? -14.880 5.014 -4.194 1.00 91.12 97 SER A N 1
ATOM 679 C CA . SER A 1 97 ? -14.298 6.359 -4.055 1.00 91.12 97 SER A CA 1
ATOM 680 C C . SER A 1 97 ? -14.851 7.146 -2.859 1.00 91.12 97 SER A C 1
ATOM 682 O O . SER A 1 97 ? -14.099 7.836 -2.167 1.00 91.12 97 SER A O 1
ATOM 684 N N . ALA A 1 98 ? -16.137 6.977 -2.536 1.00 93.44 98 ALA A N 1
ATOM 685 C CA . ALA A 1 98 ? -16.788 7.614 -1.386 1.00 93.44 98 ALA A CA 1
ATOM 686 C C . ALA A 1 98 ? -16.260 7.135 -0.014 1.00 93.44 98 ALA A C 1
ATOM 688 O O . ALA A 1 98 ? -16.509 7.776 1.017 1.00 93.44 98 ALA A O 1
ATOM 689 N N . LEU A 1 99 ? -15.539 6.011 0.015 1.00 94.31 99 LEU A N 1
ATOM 690 C CA . LEU A 1 99 ? -14.931 5.445 1.219 1.00 94.31 99 LEU A CA 1
ATOM 691 C C . LEU A 1 99 ? -13.509 5.964 1.453 1.00 94.31 99 LEU A C 1
ATOM 693 O O . LEU A 1 99 ? -12.958 5.712 2.519 1.00 94.31 99 LEU A O 1
ATOM 697 N N . SER A 1 100 ? -12.921 6.707 0.511 1.00 94.69 100 SER A N 1
ATOM 698 C CA . SER A 1 100 ? -11.559 7.235 0.636 1.00 94.69 100 SER A CA 1
ATOM 699 C C . SER A 1 100 ? -11.414 8.187 1.826 1.00 94.69 100 SER A C 1
ATOM 701 O O . SER A 1 100 ? -12.187 9.132 1.986 1.00 94.69 100 SER A O 1
ATOM 703 N N . ILE A 1 101 ? -10.390 7.947 2.646 1.00 94.50 101 ILE A N 1
ATOM 704 C CA . ILE A 1 101 ? -9.940 8.838 3.725 1.00 94.50 101 ILE A CA 1
ATOM 705 C C . ILE A 1 101 ? -8.704 9.608 3.260 1.00 94.50 101 ILE A C 1
ATOM 707 O O . ILE A 1 101 ? -8.638 10.824 3.427 1.00 94.50 101 ILE A O 1
ATOM 711 N N . GLY A 1 102 ? -7.743 8.914 2.648 1.00 95.38 102 GLY A N 1
ATOM 712 C CA . GLY A 1 102 ? -6.499 9.507 2.174 1.00 95.38 102 GLY A CA 1
ATOM 713 C C . GLY A 1 102 ? -5.805 8.635 1.135 1.00 95.38 102 GLY A C 1
ATOM 714 O O . GLY A 1 102 ? -5.998 7.420 1.095 1.00 95.38 102 GLY A O 1
ATOM 715 N N . TYR A 1 103 ? -4.997 9.275 0.293 1.00 96.50 103 TYR A N 1
ATOM 716 C CA . TYR A 1 103 ? -4.252 8.619 -0.772 1.00 96.50 103 TYR A CA 1
ATOM 717 C C . TYR A 1 103 ? -2.918 9.330 -0.998 1.00 96.50 103 TYR A C 1
ATOM 719 O O . TYR A 1 103 ? -2.870 10.561 -1.035 1.00 96.50 103 TYR A O 1
ATOM 727 N N . ALA A 1 104 ? -1.851 8.559 -1.179 1.00 97.81 104 ALA A N 1
ATOM 728 C CA . ALA A 1 104 ? -0.536 9.056 -1.566 1.00 97.81 104 ALA A CA 1
ATOM 729 C C . ALA A 1 104 ? 0.037 8.184 -2.684 1.00 97.81 104 ALA A C 1
ATOM 731 O O . ALA A 1 104 ? -0.186 6.973 -2.715 1.00 97.81 104 ALA A O 1
ATOM 732 N N . SER A 1 105 ? 0.783 8.788 -3.610 1.00 97.19 105 SER A N 1
ATOM 733 C CA . SER A 1 105 ? 1.420 8.058 -4.703 1.00 97.19 105 SER A CA 1
ATOM 734 C C . SER A 1 105 ? 2.674 8.757 -5.209 1.00 97.19 105 SER A C 1
ATOM 736 O O . SER A 1 105 ? 2.749 9.983 -5.196 1.00 97.19 105 SER A O 1
ATOM 738 N N . THR A 1 106 ? 3.625 7.972 -5.714 1.00 95.62 106 THR A N 1
ATOM 739 C CA . THR A 1 106 ? 4.815 8.472 -6.419 1.00 95.62 106 THR A CA 1
ATOM 740 C C . THR A 1 106 ? 4.502 9.070 -7.795 1.00 95.62 106 THR A C 1
ATOM 742 O O . THR A 1 106 ? 5.390 9.633 -8.424 1.00 95.62 106 THR A O 1
ATOM 745 N N . GLY A 1 107 ? 3.274 8.912 -8.307 1.00 95.12 107 GLY A N 1
ATOM 746 C CA . GLY A 1 107 ? 3.022 9.037 -9.745 1.00 95.12 107 GLY A CA 1
ATOM 747 C C . GLY A 1 107 ? 3.692 7.896 -10.520 1.00 95.12 107 GLY A C 1
ATOM 748 O O . GLY A 1 107 ? 4.155 6.926 -9.914 1.00 95.12 107 GLY A O 1
ATOM 749 N N . PHE A 1 108 ? 3.696 7.969 -11.851 1.00 93.44 108 PHE A N 1
ATOM 750 C CA . PHE A 1 108 ? 4.443 7.017 -12.676 1.00 93.44 108 PHE A CA 1
ATOM 751 C C . PHE A 1 108 ? 5.887 7.495 -12.827 1.00 93.44 108 PHE A C 1
ATOM 753 O O . PHE A 1 108 ? 6.128 8.530 -13.441 1.00 93.44 108 PHE A O 1
ATOM 760 N N . LEU A 1 109 ? 6.814 6.734 -12.253 1.00 92.44 109 LEU A N 1
ATOM 761 C CA . LEU A 1 109 ? 8.255 6.917 -12.368 1.00 92.44 109 LEU A CA 1
ATOM 762 C C . LEU A 1 109 ? 8.777 6.165 -13.594 1.00 92.44 109 LEU A C 1
ATOM 764 O O . LEU A 1 109 ? 8.366 5.036 -13.858 1.00 92.44 109 LEU A O 1
ATOM 768 N N . SER A 1 110 ? 9.702 6.786 -14.306 1.00 90.50 110 SER A N 1
ATOM 769 C CA . SER A 1 110 ? 10.387 6.282 -15.491 1.00 90.50 110 SER A CA 1
ATOM 770 C C . SER A 1 110 ? 11.828 5.866 -15.179 1.00 90.50 110 SER A C 1
ATOM 772 O O . SER A 1 110 ? 12.333 6.097 -14.084 1.00 90.50 110 SER A O 1
ATOM 774 N N . ALA A 1 111 ? 12.521 5.282 -16.160 1.00 84.44 111 ALA A N 1
ATOM 775 C CA . ALA A 1 111 ? 13.903 4.813 -16.012 1.00 84.44 111 ALA A CA 1
ATOM 776 C C . ALA A 1 111 ? 14.918 5.905 -15.603 1.00 84.44 111 ALA A C 1
ATOM 778 O O . ALA A 1 111 ? 16.007 5.580 -15.139 1.00 84.44 111 ALA A O 1
ATOM 779 N N . THR A 1 112 ? 14.592 7.188 -15.794 1.00 87.00 112 THR A N 1
ATOM 780 C CA . THR A 1 112 ? 15.461 8.320 -15.429 1.00 87.00 112 THR A CA 1
ATOM 781 C C . THR A 1 112 ? 15.113 8.953 -14.086 1.00 87.00 112 THR A C 1
ATOM 783 O O . THR A 1 112 ? 15.834 9.843 -13.632 1.00 87.00 112 THR A O 1
ATOM 786 N N . ASP A 1 113 ? 14.006 8.545 -13.469 1.00 91.06 113 ASP A N 1
ATOM 787 C CA . ASP A 1 113 ? 13.555 9.124 -12.211 1.00 91.06 113 ASP A CA 1
ATOM 788 C C . ASP A 1 113 ? 14.292 8.511 -11.020 1.00 91.06 113 ASP A C 1
ATOM 790 O O . ASP A 1 113 ? 14.608 7.322 -10.982 1.00 91.06 113 ASP A O 1
ATOM 794 N N . VAL A 1 114 ? 14.546 9.340 -10.009 1.00 90.69 114 VAL A N 1
ATOM 795 C CA . VAL A 1 114 ? 15.115 8.880 -8.742 1.00 90.69 114 VAL A CA 1
ATOM 796 C C . VAL A 1 114 ? 14.002 8.243 -7.917 1.00 90.69 114 VAL A C 1
ATOM 798 O O . VAL A 1 114 ? 12.990 8.885 -7.628 1.00 90.69 114 VAL A O 1
ATOM 801 N N . LEU A 1 115 ? 14.198 6.986 -7.518 1.00 90.38 115 LEU A N 1
ATOM 802 C CA . LEU A 1 115 ? 13.277 6.291 -6.626 1.00 90.38 115 LEU A CA 1
ATOM 803 C C . LEU A 1 115 ? 13.262 7.000 -5.255 1.00 90.38 115 LEU A C 1
ATOM 805 O O . LEU A 1 115 ? 14.331 7.179 -4.666 1.00 90.38 115 LEU A O 1
ATOM 809 N N . PRO A 1 116 ? 12.098 7.436 -4.737 1.00 93.56 116 PRO A N 1
ATOM 810 C CA . PRO A 1 116 ? 12.040 8.070 -3.425 1.00 93.56 116 PRO A CA 1
ATOM 811 C C . PRO A 1 116 ? 12.340 7.046 -2.327 1.00 93.56 116 PRO A C 1
ATOM 813 O O . PRO A 1 116 ? 11.890 5.911 -2.422 1.00 93.56 116 PRO A O 1
ATOM 816 N N . GLU A 1 117 ? 13.041 7.456 -1.268 1.00 93.50 117 GLU A N 1
ATOM 817 C CA . GLU A 1 117 ? 13.364 6.578 -0.127 1.00 93.50 117 GLU A CA 1
ATOM 818 C C . GLU A 1 117 ? 12.121 6.221 0.716 1.00 93.50 117 GLU A C 1
ATOM 820 O O . GLU A 1 117 ? 12.030 5.135 1.291 1.00 93.50 117 GLU A O 1
ATOM 825 N N . GLU A 1 118 ? 11.140 7.127 0.787 1.00 95.19 118 GLU A N 1
ATOM 826 C CA . GLU A 1 118 ? 9.894 6.946 1.537 1.00 95.19 118 GLU A CA 1
ATOM 827 C C . GLU A 1 118 ? 8.713 7.575 0.785 1.00 95.19 118 GLU A C 1
ATOM 829 O O . GLU A 1 118 ? 8.801 8.683 0.252 1.00 95.19 118 GLU A O 1
ATOM 834 N N . LEU A 1 119 ? 7.573 6.885 0.803 1.00 96.44 119 LEU A N 1
ATOM 835 C CA . LEU A 1 119 ? 6.254 7.451 0.527 1.00 96.44 119 LEU A CA 1
ATOM 836 C C . LEU A 1 119 ? 5.447 7.423 1.826 1.00 96.44 119 LEU A C 1
ATOM 838 O O . LEU A 1 119 ? 5.398 6.393 2.491 1.00 96.44 119 LEU A O 1
ATOM 842 N N . SER A 1 120 ? 4.794 8.521 2.202 1.00 97.56 120 SER A N 1
ATOM 843 C CA . SER A 1 120 ? 3.995 8.567 3.431 1.00 97.56 120 SER A CA 1
ATOM 844 C C . SER A 1 120 ? 2.661 9.279 3.250 1.00 97.56 120 SER A C 1
ATOM 846 O O . SER A 1 120 ? 2.489 10.099 2.347 1.00 97.56 120 SER A O 1
ATOM 848 N N . LEU A 1 121 ? 1.712 8.918 4.110 1.00 97.38 121 LEU A N 1
ATOM 849 C CA . LEU A 1 121 ? 0.377 9.485 4.186 1.00 97.38 121 LEU A CA 1
ATOM 850 C C . LEU A 1 121 ? 0.015 9.720 5.654 1.00 97.38 121 LEU A C 1
ATOM 852 O O . LEU A 1 121 ? -0.154 8.764 6.415 1.00 97.38 121 LEU A O 1
ATOM 856 N N . ASP A 1 122 ? -0.150 10.989 6.017 1.00 97.06 122 ASP A N 1
ATOM 857 C CA . ASP A 1 122 ? -0.775 11.392 7.274 1.00 97.06 122 ASP A CA 1
ATOM 858 C C . ASP A 1 122 ? -2.292 11.473 7.085 1.00 97.06 122 ASP A C 1
ATOM 860 O O . ASP A 1 122 ? -2.787 12.030 6.100 1.00 97.06 122 ASP A O 1
ATOM 864 N N . PHE A 1 123 ? -3.051 10.929 8.031 1.00 94.56 123 PHE A N 1
ATOM 865 C CA . PHE A 1 123 ? -4.509 10.932 7.973 1.00 94.56 123 PHE A CA 1
ATOM 866 C C . PHE A 1 123 ? -5.132 11.012 9.362 1.00 94.56 123 PHE A C 1
ATOM 868 O O . PHE A 1 123 ? -4.589 10.522 10.350 1.00 94.56 123 PHE A O 1
ATOM 875 N N . ASN A 1 124 ? -6.317 11.616 9.430 1.00 91.94 124 ASN A N 1
ATOM 876 C CA . ASN A 1 124 ? -7.107 11.653 10.653 1.00 91.94 124 ASN A CA 1
ATOM 877 C C . ASN A 1 124 ? -8.077 10.474 10.654 1.00 91.94 124 ASN A C 1
ATOM 879 O O . ASN A 1 124 ? -8.918 10.360 9.759 1.00 91.94 124 ASN A O 1
ATOM 883 N N . VAL A 1 125 ? -7.976 9.615 11.665 1.00 77.12 125 VAL A N 1
ATOM 884 C CA . VAL A 1 125 ? -8.946 8.534 11.867 1.00 77.12 125 VAL A CA 1
ATOM 885 C C . VAL A 1 125 ? -10.148 9.116 12.599 1.00 77.12 125 VAL A C 1
ATOM 887 O O . VAL A 1 125 ? -9.996 9.841 13.583 1.00 77.12 125 VAL A O 1
ATOM 890 N N . ALA A 1 126 ? -11.352 8.848 12.094 1.00 72.00 126 ALA A N 1
ATOM 891 C CA . ALA A 1 126 ? -12.563 9.302 12.760 1.00 72.00 126 ALA A CA 1
ATOM 892 C C . ALA A 1 126 ? -12.731 8.576 14.112 1.00 72.00 126 ALA A C 1
ATOM 894 O O . ALA A 1 126 ? -12.355 7.401 14.217 1.00 72.00 126 ALA A O 1
ATOM 895 N N . PRO A 1 127 ? -13.343 9.230 15.116 1.00 54.47 127 PRO A N 1
ATOM 896 C CA . PRO A 1 127 ? -13.832 8.569 16.319 1.00 54.47 127 PRO A CA 1
ATOM 897 C C . PRO A 1 127 ? -14.543 7.254 15.991 1.00 54.47 127 PRO A C 1
ATOM 899 O O . PRO A 1 127 ? -15.368 7.221 15.080 1.00 54.47 127 PRO A O 1
ATOM 902 N N . ASP A 1 128 ? -14.219 6.181 16.714 1.00 62.38 128 ASP A N 1
ATOM 903 C CA . ASP A 1 128 ? -14.915 4.884 16.688 1.00 62.38 128 ASP A CA 1
ATOM 904 C C . ASP A 1 128 ? -14.556 3.975 15.502 1.00 62.38 128 ASP A C 1
ATOM 906 O O . ASP A 1 128 ? -15.072 2.857 15.394 1.00 62.38 128 ASP A O 1
ATOM 910 N N . SER A 1 129 ? -13.671 4.425 14.608 1.00 67.31 129 SER A N 1
ATOM 911 C CA . SER A 1 129 ? -13.475 3.760 13.323 1.00 67.31 129 SER A CA 1
ATOM 912 C C . SER A 1 129 ? -12.299 2.782 13.311 1.00 67.31 129 SER A C 1
ATOM 914 O O . SER A 1 129 ? -11.159 3.088 13.666 1.00 67.31 129 SER A O 1
ATOM 916 N N . SER A 1 130 ? -12.593 1.561 12.865 1.00 91.56 130 SER A N 1
ATOM 917 C CA . SER A 1 130 ? -11.619 0.807 12.089 1.00 91.56 130 SER A CA 1
ATOM 918 C C . SER A 1 130 ? -11.418 1.493 10.740 1.00 91.56 130 SER A C 1
ATOM 920 O O . SER A 1 130 ? -12.309 2.192 10.261 1.00 91.56 130 SER A O 1
ATOM 922 N N . PHE A 1 131 ? -10.282 1.263 10.104 1.00 94.19 131 PHE A N 1
ATOM 923 C CA . PHE A 1 131 ? -10.033 1.696 8.736 1.00 94.19 131 PHE A CA 1
ATOM 924 C C . PHE A 1 131 ? -9.399 0.557 7.952 1.00 94.19 131 PHE A C 1
ATOM 926 O O . PHE A 1 131 ? -8.751 -0.326 8.515 1.00 94.19 131 PHE A O 1
ATOM 933 N N . GLU A 1 132 ? -9.607 0.580 6.649 1.00 95.06 132 GLU A N 1
ATOM 934 C CA . GLU A 1 132 ? -8.977 -0.331 5.706 1.00 95.06 132 GLU A CA 1
ATOM 935 C C . GLU A 1 132 ? -7.843 0.411 5.023 1.00 95.06 132 GLU A C 1
ATOM 937 O O . GLU A 1 132 ? -7.968 1.590 4.695 1.00 95.06 132 GLU A O 1
ATOM 942 N N . TRP A 1 133 ? -6.712 -0.247 4.841 1.00 95.31 133 TRP A N 1
ATOM 943 C CA . TRP A 1 133 ? -5.583 0.340 4.138 1.00 95.31 133 TRP A CA 1
ATOM 944 C C . TRP A 1 133 ? -5.051 -0.648 3.124 1.00 95.31 133 TRP A C 1
ATOM 946 O O . TRP A 1 133 ? -5.110 -1.856 3.342 1.00 95.31 133 TRP A O 1
ATOM 956 N N . TYR A 1 134 ? -4.483 -0.138 2.040 1.00 93.81 134 TYR A N 1
ATOM 957 C CA . TYR A 1 134 ? -3.672 -0.951 1.155 1.00 93.81 134 TYR A CA 1
ATOM 958 C C . TYR A 1 134 ? -2.433 -0.193 0.694 1.00 93.81 134 TYR A C 1
ATOM 960 O O . TYR A 1 134 ? -2.408 1.036 0.614 1.00 93.81 134 TYR A O 1
ATOM 968 N N . VAL A 1 135 ? -1.401 -0.959 0.375 1.00 93.38 135 VAL A N 1
ATOM 969 C CA . VAL A 1 135 ? -0.228 -0.518 -0.368 1.00 93.38 135 VAL A CA 1
ATOM 970 C C . VAL A 1 135 ? -0.214 -1.297 -1.669 1.00 93.38 135 VAL A C 1
ATOM 972 O O . VAL A 1 135 ? -0.356 -2.522 -1.655 1.00 93.38 135 VAL A O 1
ATOM 975 N N . SER A 1 136 ? -0.082 -0.594 -2.789 1.00 91.81 136 SER A N 1
ATOM 976 C CA . SER A 1 136 ? 0.005 -1.204 -4.112 1.00 91.81 136 SER A CA 1
ATOM 977 C C . SER A 1 136 ? 1.242 -0.723 -4.841 1.00 91.81 136 SER A C 1
ATOM 979 O O . SER A 1 136 ? 1.636 0.442 -4.753 1.00 91.81 136 SER A O 1
ATOM 981 N N . VAL A 1 137 ? 1.836 -1.650 -5.572 1.00 91.19 137 VAL A N 1
ATOM 982 C CA . VAL A 1 137 ? 2.974 -1.436 -6.445 1.00 91.19 137 VAL A CA 1
ATOM 983 C C . VAL A 1 137 ? 2.577 -1.967 -7.798 1.00 91.19 137 VAL A C 1
ATOM 985 O O . VAL A 1 137 ? 2.215 -3.137 -7.931 1.00 91.19 137 VAL A O 1
ATOM 988 N N . PHE A 1 138 ? 2.667 -1.111 -8.796 1.00 89.81 138 PHE A N 1
ATOM 989 C CA . PHE A 1 138 ? 2.427 -1.462 -10.178 1.00 89.81 138 PHE A CA 1
ATOM 990 C C . PHE A 1 138 ? 3.650 -1.079 -10.995 1.00 89.81 138 PH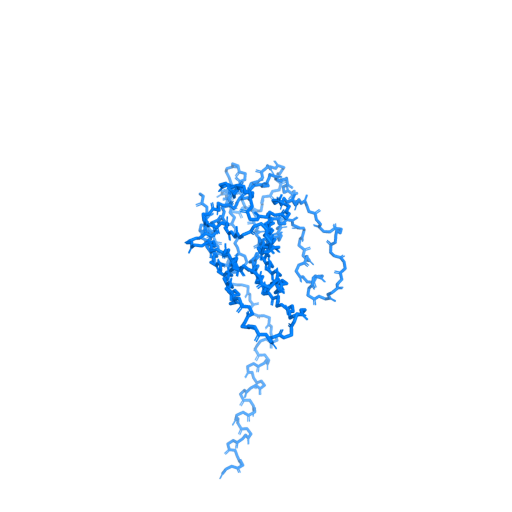E A C 1
ATOM 992 O O . PHE A 1 138 ? 4.131 0.046 -10.914 1.00 89.81 138 PHE A O 1
ATOM 999 N N . SER A 1 139 ? 4.153 -2.012 -11.785 1.00 88.12 139 SER A N 1
ATOM 1000 C CA . SER A 1 139 ? 5.238 -1.785 -12.721 1.00 88.12 139 SER A CA 1
ATOM 1001 C C . SER A 1 139 ? 4.843 -2.345 -14.073 1.00 88.12 139 SER A C 1
ATOM 1003 O O . SER A 1 139 ? 4.401 -3.486 -14.158 1.00 88.12 139 SER A O 1
ATOM 1005 N N . THR A 1 140 ? 5.047 -1.560 -15.119 1.00 85.69 140 THR A N 1
ATOM 1006 C CA . THR A 1 140 ? 4.941 -2.001 -16.507 1.00 85.69 140 THR A CA 1
ATOM 1007 C C . THR A 1 140 ? 6.227 -1.665 -17.242 1.00 85.69 140 THR A C 1
ATOM 1009 O O . THR A 1 140 ? 6.896 -0.672 -16.936 1.00 85.69 140 THR A O 1
ATOM 1012 N N . MET A 1 141 ? 6.578 -2.503 -18.205 1.00 81.38 141 MET A N 1
ATOM 1013 C CA . MET A 1 141 ? 7.644 -2.258 -19.165 1.00 81.38 141 MET A CA 1
ATOM 1014 C C . MET A 1 141 ? 7.098 -2.544 -20.547 1.00 81.38 141 MET A C 1
ATOM 1016 O O . MET A 1 141 ? 6.489 -3.595 -20.755 1.00 81.38 141 MET A O 1
ATOM 1020 N N . ASN A 1 142 ? 7.332 -1.638 -21.490 1.00 73.06 142 ASN A N 1
ATOM 1021 C CA . ASN A 1 142 ? 6.921 -1.824 -22.873 1.00 73.06 142 ASN A CA 1
ATOM 1022 C C . ASN A 1 142 ? 8.141 -1.709 -23.778 1.00 73.06 142 ASN A C 1
ATOM 1024 O O . ASN A 1 142 ? 8.866 -0.722 -23.741 1.00 73.06 142 ASN A O 1
ATOM 1028 N N . PHE A 1 143 ? 8.348 -2.724 -24.607 1.00 69.50 143 PHE A N 1
ATOM 1029 C CA . PHE A 1 143 ? 9.446 -2.781 -25.558 1.00 69.50 143 PHE A CA 1
ATOM 1030 C C . PHE A 1 143 ? 8.881 -2.639 -26.960 1.00 69.50 143 PHE A C 1
ATOM 1032 O O . PHE A 1 143 ? 7.982 -3.391 -27.350 1.00 69.50 143 PHE A O 1
ATOM 1039 N N . GLU A 1 144 ? 9.438 -1.715 -27.728 1.00 66.12 144 GLU A N 1
ATOM 1040 C CA . GLU A 1 144 ? 9.285 -1.682 -29.175 1.00 66.12 144 GLU A CA 1
ATOM 1041 C C . GLU A 1 144 ? 10.643 -2.024 -29.778 1.00 66.12 144 GLU A C 1
ATOM 1043 O O . GLU A 1 144 ? 11.630 -1.339 -29.530 1.00 66.12 144 GLU A O 1
ATOM 1048 N N . GLN A 1 145 ? 10.722 -3.143 -30.497 1.00 56.75 145 GLN A N 1
ATOM 1049 C CA . GLN A 1 145 ? 11.978 -3.583 -31.095 1.00 56.75 145 GLN A CA 1
ATOM 1050 C C . GLN A 1 145 ? 12.399 -2.599 -32.201 1.00 56.75 145 GLN A C 1
ATOM 1052 O O . GLN A 1 145 ? 11.812 -2.610 -33.283 1.00 56.75 145 GLN A O 1
ATOM 1057 N N . ALA A 1 146 ? 13.400 -1.761 -31.915 1.00 57.19 146 ALA A N 1
ATOM 1058 C CA . ALA A 1 146 ? 14.130 -0.975 -32.908 1.00 57.19 146 ALA A CA 1
ATOM 1059 C C . ALA A 1 146 ? 15.275 -1.810 -33.518 1.00 57.19 146 ALA A C 1
ATOM 1061 O O . ALA A 1 146 ? 15.725 -2.793 -32.922 1.00 57.19 146 ALA A O 1
ATOM 1062 N N . ASP A 1 147 ? 15.737 -1.434 -34.710 1.00 51.47 147 ASP A N 1
ATOM 1063 C CA . ASP A 1 147 ? 16.683 -2.217 -35.520 1.00 51.47 147 ASP A CA 1
ATOM 1064 C C . ASP A 1 147 ? 18.139 -2.190 -35.000 1.00 51.47 147 ASP A C 1
ATOM 1066 O O . ASP A 1 147 ? 18.989 -2.921 -35.512 1.00 51.47 147 ASP A O 1
ATOM 1070 N N . ASP A 1 148 ? 18.439 -1.388 -33.973 1.00 54.16 148 ASP A N 1
ATOM 1071 C CA . ASP A 1 148 ? 19.803 -0.896 -33.755 1.00 54.16 148 ASP A CA 1
ATOM 1072 C C . ASP A 1 148 ? 20.327 -1.065 -32.312 1.00 54.16 148 ASP A C 1
ATOM 1074 O O . ASP A 1 148 ? 21.535 -0.950 -32.097 1.00 54.16 148 ASP A O 1
ATOM 1078 N N . GLU A 1 149 ? 19.477 -1.349 -31.311 1.00 56.00 149 GLU A N 1
ATOM 1079 C CA . GLU A 1 149 ? 19.868 -1.224 -29.893 1.00 56.00 149 GLU A CA 1
ATOM 1080 C C . GLU A 1 149 ? 19.410 -2.369 -28.969 1.00 56.00 149 GLU A C 1
ATOM 1082 O O . GLU A 1 149 ? 18.380 -3.019 -29.159 1.00 56.00 149 GLU A O 1
ATOM 1087 N N . HIS A 1 150 ? 20.202 -2.610 -27.916 1.00 60.00 150 HIS A N 1
ATOM 1088 C CA . HIS A 1 150 ? 19.829 -3.469 -26.792 1.00 60.00 150 HIS A CA 1
ATOM 1089 C C . HIS A 1 150 ? 18.901 -2.703 -25.842 1.00 60.00 150 HIS A C 1
ATOM 1091 O O . HIS A 1 150 ? 19.365 -1.901 -25.034 1.00 60.00 150 HIS A O 1
ATOM 1097 N N . ILE A 1 151 ? 17.598 -2.980 -25.903 1.00 58.06 151 ILE A N 1
ATOM 1098 C CA . ILE A 1 151 ? 16.616 -2.411 -24.972 1.00 58.06 151 ILE A CA 1
ATOM 1099 C C . ILE A 1 151 ? 16.499 -3.331 -23.756 1.00 58.06 151 ILE A C 1
ATOM 1101 O O . ILE A 1 151 ? 16.187 -4.518 -23.880 1.00 58.06 151 ILE A O 1
ATOM 1105 N N . PHE A 1 152 ? 16.722 -2.786 -22.565 1.00 63.53 152 PHE A N 1
ATOM 1106 C CA . PHE A 1 152 ? 16.485 -3.490 -21.310 1.00 63.53 152 PHE A CA 1
ATOM 1107 C C . PHE A 1 152 ? 15.749 -2.584 -20.332 1.00 63.53 152 PHE A C 1
ATOM 1109 O O . PHE A 1 152 ? 15.941 -1.366 -20.329 1.00 63.53 152 PHE A O 1
ATOM 1116 N N . GLY A 1 153 ? 14.922 -3.202 -19.495 1.00 56.84 153 GLY A N 1
ATOM 1117 C CA . GLY A 1 153 ? 14.311 -2.547 -18.356 1.00 56.84 153 GLY A CA 1
ATOM 1118 C C . GLY A 1 153 ? 14.365 -3.443 -17.133 1.00 56.84 153 GLY A C 1
ATOM 1119 O O . GLY A 1 153 ? 14.123 -4.651 -17.213 1.00 56.84 153 GLY A O 1
ATOM 1120 N N . ASN A 1 154 ? 14.724 -2.858 -15.999 1.00 60.25 154 ASN A N 1
ATOM 1121 C CA . ASN A 1 154 ? 14.846 -3.567 -14.743 1.00 60.25 154 ASN A CA 1
ATOM 1122 C C . ASN A 1 154 ? 14.220 -2.741 -13.615 1.00 60.25 154 ASN A C 1
ATOM 1124 O O . ASN A 1 154 ? 14.676 -1.657 -13.260 1.00 60.25 154 ASN A O 1
ATOM 1128 N N . VAL A 1 155 ? 13.145 -3.278 -13.052 1.00 57.34 155 VAL A N 1
ATOM 1129 C CA . VAL A 1 155 ? 12.509 -2.788 -11.835 1.00 57.34 155 VAL A CA 1
ATOM 1130 C C . VAL A 1 155 ? 12.719 -3.887 -10.813 1.00 57.34 155 VAL A C 1
ATOM 1132 O O . VAL A 1 155 ? 11.901 -4.795 -10.642 1.00 57.34 155 VAL A O 1
ATOM 1135 N N . ASP A 1 156 ? 13.854 -3.815 -10.139 1.00 65.56 156 ASP A N 1
ATOM 1136 C CA . ASP A 1 156 ? 14.115 -4.672 -9.002 1.00 65.56 156 ASP A CA 1
ATOM 1137 C C . ASP A 1 156 ? 13.908 -3.835 -7.750 1.00 65.56 156 ASP A C 1
ATOM 1139 O O . ASP A 1 156 ? 14.819 -3.160 -7.276 1.00 65.56 156 ASP A O 1
ATOM 1143 N N . LEU A 1 157 ? 12.716 -3.922 -7.150 1.00 59.94 157 LEU A N 1
ATOM 1144 C CA . LEU A 1 157 ? 12.510 -3.404 -5.792 1.00 59.94 157 LEU A CA 1
ATOM 1145 C C . LEU A 1 157 ? 13.173 -4.301 -4.737 1.00 59.94 157 LEU A C 1
ATOM 1147 O O . LEU A 1 157 ? 12.790 -4.302 -3.566 1.00 59.94 157 LEU A O 1
ATOM 1151 N N . GLY A 1 158 ? 14.150 -5.093 -5.188 1.00 46.59 158 GLY A N 1
ATOM 1152 C CA . GLY A 1 158 ? 15.324 -5.566 -4.503 1.00 46.59 158 GLY A CA 1
ATOM 1153 C C . GLY A 1 158 ? 14.958 -6.393 -3.309 1.00 46.59 158 GLY A C 1
ATOM 1154 O O . GLY A 1 158 ? 14.988 -7.627 -3.350 1.00 46.59 158 GLY A O 1
ATOM 1155 N N . HIS A 1 159 ? 14.696 -5.713 -2.201 1.00 50.16 159 HIS A N 1
ATOM 1156 C CA . HIS A 1 159 ? 14.876 -6.339 -0.917 1.00 50.16 159 HIS A CA 1
ATOM 1157 C C . HIS A 1 159 ? 13.873 -5.987 0.166 1.00 50.16 159 HIS A C 1
ATOM 1159 O O . HIS A 1 159 ? 13.960 -6.714 1.147 1.00 50.16 159 HIS A O 1
ATOM 1165 N N . THR A 1 160 ? 12.912 -5.051 0.036 1.00 62.69 160 THR A N 1
ATOM 1166 C CA . THR A 1 160 ? 11.680 -4.940 0.874 1.00 62.69 160 THR A CA 1
ATOM 1167 C C . THR A 1 160 ? 10.999 -3.580 0.637 1.00 62.69 160 THR A C 1
ATOM 1169 O O . THR A 1 160 ? 11.548 -2.561 1.040 1.00 62.69 160 THR A O 1
ATOM 1172 N N . ILE A 1 161 ? 9.754 -3.547 0.151 1.00 79.12 161 ILE A N 1
ATOM 1173 C CA . ILE A 1 161 ? 8.850 -2.451 0.532 1.00 79.12 161 ILE A CA 1
ATOM 1174 C C . ILE A 1 161 ? 8.467 -2.669 1.985 1.00 79.12 161 ILE A C 1
ATOM 1176 O O . ILE A 1 161 ? 7.878 -3.702 2.320 1.00 79.12 161 ILE A O 1
ATOM 1180 N N . SER A 1 162 ? 8.864 -1.731 2.842 1.00 89.06 162 SER A N 1
ATOM 1181 C CA . SER A 1 162 ? 8.595 -1.789 4.277 1.00 89.06 162 SER A CA 1
ATOM 1182 C C . SER A 1 162 ? 7.398 -0.919 4.599 1.00 89.06 162 SER A C 1
ATOM 1184 O O . SER A 1 162 ? 7.405 0.269 4.311 1.00 89.06 162 SER A O 1
ATOM 1186 N N . ILE A 1 163 ? 6.356 -1.505 5.173 1.00 90.88 163 ILE A N 1
ATOM 1187 C CA . ILE A 1 163 ? 5.119 -0.781 5.472 1.00 90.88 163 ILE A CA 1
ATOM 1188 C C . ILE A 1 163 ? 5.114 -0.479 6.954 1.00 90.88 163 ILE A C 1
ATOM 1190 O O . ILE A 1 163 ? 5.063 -1.422 7.736 1.00 90.88 163 ILE A O 1
ATOM 1194 N N . ASN A 1 164 ? 5.152 0.794 7.333 1.00 93.81 164 ASN A N 1
ATOM 1195 C CA . ASN A 1 164 ? 5.180 1.229 8.720 1.00 93.81 164 ASN A CA 1
ATOM 1196 C C . ASN A 1 164 ? 3.885 1.937 9.094 1.00 93.81 164 ASN A C 1
ATOM 1198 O O . ASN A 1 164 ? 3.417 2.806 8.363 1.00 93.81 164 ASN A O 1
ATOM 1202 N N . PHE A 1 165 ? 3.337 1.594 10.257 1.00 94.38 165 PHE A N 1
ATOM 1203 C CA . PHE A 1 165 ? 2.189 2.290 10.826 1.00 94.38 165 PHE A CA 1
ATOM 1204 C C . PHE A 1 165 ? 2.538 2.941 12.167 1.00 94.38 165 PHE A C 1
ATOM 1206 O O . PHE A 1 165 ? 3.110 2.299 13.061 1.00 94.38 165 PHE A O 1
ATOM 1213 N N . GLU A 1 166 ? 2.162 4.209 12.297 1.00 94.94 166 GLU A N 1
ATOM 1214 C CA . GLU A 1 166 ? 2.232 5.005 13.517 1.00 94.94 166 GLU A CA 1
ATOM 1215 C C . GLU A 1 166 ? 0.812 5.435 13.903 1.00 94.94 166 GLU A C 1
ATOM 1217 O O . GLU A 1 166 ? 0.138 6.161 13.169 1.00 94.94 166 GLU A O 1
ATOM 1222 N N . SER A 1 167 ? 0.347 4.949 15.053 1.00 92.56 167 SER A N 1
ATOM 1223 C CA . SER A 1 167 ? -0.942 5.324 15.628 1.00 92.56 167 SER A CA 1
ATOM 1224 C C . SER A 1 167 ? -0.814 6.593 16.484 1.00 92.56 167 SER A C 1
ATOM 1226 O O . SER A 1 167 ? 0.301 6.952 16.875 1.00 92.56 167 SER A O 1
ATOM 1228 N N . PRO A 1 168 ? -1.931 7.263 16.828 1.00 92.56 168 PRO A N 1
ATOM 1229 C CA . PRO A 1 168 ? -1.901 8.419 17.718 1.00 92.56 168 PRO A CA 1
ATOM 1230 C C . PRO A 1 168 ? -1.244 8.093 19.069 1.00 92.56 168 PRO A C 1
ATOM 1232 O O . PRO A 1 168 ? -1.236 6.940 19.511 1.00 92.56 168 PRO A O 1
ATOM 1235 N N . GLU A 1 169 ? -0.724 9.104 19.765 1.00 91.12 169 GLU A N 1
ATOM 1236 C CA . GLU A 1 169 ? -0.104 8.901 21.079 1.00 91.12 169 GLU A CA 1
ATOM 1237 C C . GLU A 1 169 ? -1.039 8.183 22.066 1.00 91.12 169 GLU A C 1
ATOM 1239 O O . GLU A 1 169 ? -2.241 8.445 22.117 1.00 91.12 169 GLU A O 1
ATOM 1244 N N . ASN A 1 170 ? -0.464 7.310 22.902 1.00 91.12 170 ASN A N 1
ATOM 1245 C CA . ASN A 1 170 ? -1.182 6.529 23.921 1.00 91.12 170 ASN A CA 1
ATOM 1246 C C . ASN A 1 170 ? -2.274 5.595 23.367 1.00 91.12 170 ASN A C 1
ATOM 1248 O O . ASN A 1 170 ? -3.226 5.252 24.075 1.00 91.12 170 ASN A O 1
ATOM 1252 N N . THR A 1 171 ? -2.116 5.170 22.114 1.00 92.62 171 THR A N 1
ATOM 1253 C CA . THR A 1 171 ? -2.969 4.165 21.480 1.00 92.62 171 THR A CA 1
ATOM 1254 C C . THR A 1 171 ? -2.167 2.941 21.063 1.00 92.62 171 THR A C 1
ATOM 1256 O O . THR A 1 171 ? -0.946 2.988 20.902 1.00 92.62 171 THR A O 1
ATOM 1259 N N . TYR A 1 172 ? -2.877 1.843 20.841 1.00 92.62 172 TYR A N 1
ATOM 1260 C CA . TYR A 1 172 ? -2.380 0.703 20.086 1.00 92.62 172 TYR A CA 1
ATOM 1261 C C . TYR A 1 172 ? -3.407 0.304 19.028 1.00 92.62 172 TYR A C 1
ATOM 1263 O O . TYR A 1 172 ? -4.548 0.773 19.029 1.00 92.62 172 TYR A O 1
ATOM 1271 N N . PHE A 1 173 ? -3.010 -0.577 18.116 1.00 93.38 173 PHE A N 1
ATOM 1272 C CA . PHE A 1 173 ? -3.882 -1.047 17.051 1.00 93.38 173 PHE A CA 1
ATOM 1273 C C . PHE A 1 173 ? -3.938 -2.572 17.006 1.00 93.38 173 PHE A C 1
ATOM 1275 O O . PHE A 1 173 ? -3.009 -3.270 17.420 1.00 93.38 173 PHE A O 1
ATOM 1282 N N . ALA A 1 174 ? -5.049 -3.082 16.493 1.00 93.00 174 ALA A N 1
ATOM 1283 C CA . ALA A 1 174 ? -5.226 -4.483 16.160 1.00 93.00 174 ALA A CA 1
ATOM 1284 C C . ALA A 1 174 ? -5.434 -4.623 14.652 1.00 93.00 174 ALA A C 1
ATOM 1286 O O . ALA A 1 174 ? -6.065 -3.769 14.027 1.00 93.00 174 ALA A O 1
ATOM 1287 N N . SER A 1 175 ? -4.897 -5.699 14.091 1.00 93.69 175 SER A N 1
ATOM 1288 C CA . SER A 1 175 ? -5.009 -6.066 12.680 1.00 93.69 175 SER A CA 1
ATOM 1289 C C . SER A 1 175 ? -6.034 -7.188 12.549 1.00 93.69 175 SER A C 1
ATOM 1291 O O . SER A 1 175 ? -5.996 -8.143 13.329 1.00 93.69 175 SER A O 1
ATOM 1293 N N . ALA A 1 176 ? -6.948 -7.080 11.582 1.00 91.06 176 ALA A N 1
ATOM 1294 C CA . ALA A 1 176 ? -7.958 -8.107 11.339 1.00 91.06 176 ALA A CA 1
ATOM 1295 C C . ALA A 1 176 ? -7.328 -9.420 10.861 1.00 91.06 176 ALA A C 1
ATOM 1297 O O . ALA A 1 176 ? -7.767 -10.494 11.272 1.00 91.06 176 ALA A O 1
ATOM 1298 N N . SER A 1 177 ? -6.269 -9.345 10.050 1.00 88.50 177 SER A N 1
ATOM 1299 C CA . SER A 1 177 ? -5.494 -10.526 9.653 1.00 88.50 177 SER A CA 1
ATOM 1300 C C . SER A 1 177 ? -4.648 -11.112 10.794 1.00 88.50 177 SER A C 1
ATOM 1302 O O . SER A 1 177 ? -4.306 -12.295 10.768 1.00 88.50 177 SER A O 1
ATOM 1304 N N . GLY A 1 178 ? -4.271 -10.293 11.781 1.00 87.88 178 GLY A N 1
ATOM 1305 C CA . GLY A 1 178 ? -3.283 -10.634 12.807 1.00 87.88 178 GLY A CA 1
ATOM 1306 C C . GLY A 1 178 ? -1.857 -10.793 12.264 1.00 87.88 178 GLY A C 1
ATOM 1307 O O . GLY A 1 178 ? -0.972 -11.226 13.000 1.00 87.88 178 GLY A O 1
ATOM 1308 N N . LEU A 1 179 ? -1.625 -10.471 10.986 1.00 84.88 179 LEU A N 1
ATOM 1309 C CA . LEU A 1 179 ? -0.334 -10.646 10.316 1.00 84.88 179 LEU A CA 1
ATOM 1310 C C . LEU A 1 179 ? 0.526 -9.385 10.353 1.00 84.88 179 LEU A C 1
ATOM 1312 O O . LEU A 1 179 ? 1.731 -9.475 10.119 1.00 84.88 179 LEU A O 1
ATOM 1316 N N . PHE A 1 180 ? -0.058 -8.219 10.647 1.00 87.44 180 PHE A N 1
ATOM 1317 C CA . PHE A 1 180 ? 0.707 -6.979 10.680 1.00 87.44 180 PHE A CA 1
ATOM 1318 C C . PHE A 1 180 ? 1.578 -6.908 11.947 1.00 87.44 180 PHE A C 1
ATOM 1320 O O . PHE A 1 180 ? 1.032 -6.909 13.060 1.00 87.44 180 PHE A O 1
ATOM 1327 N N . PRO A 1 181 ? 2.918 -6.850 11.832 1.00 87.69 181 PRO A N 1
ATOM 1328 C CA . PRO A 1 181 ? 3.795 -6.926 12.999 1.00 87.69 181 PRO A CA 1
ATOM 1329 C C . PRO A 1 181 ? 3.566 -5.767 13.959 1.00 87.69 181 PRO A C 1
ATOM 1331 O O . PRO A 1 181 ? 3.421 -4.643 13.519 1.00 87.69 181 PRO A O 1
ATOM 1334 N N . GLY A 1 182 ? 3.538 -6.016 15.268 1.00 87.19 182 GLY A N 1
ATOM 1335 C CA . GLY A 1 182 ? 3.256 -4.979 16.270 1.00 87.19 182 GLY A CA 1
AT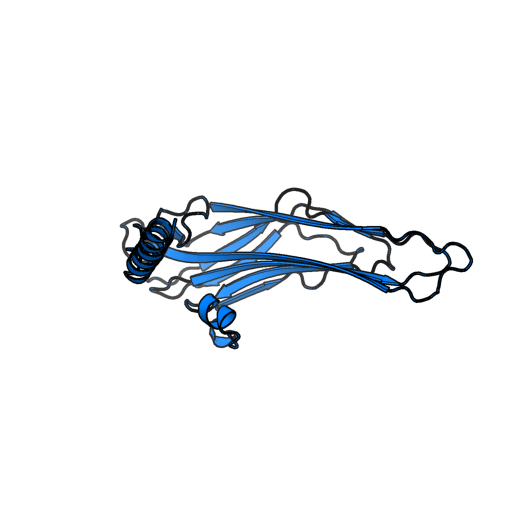OM 1336 C C . GLY A 1 182 ? 1.769 -4.681 16.492 1.00 87.19 182 GLY A C 1
ATOM 1337 O O . GLY A 1 182 ? 1.452 -3.900 17.386 1.00 87.19 182 GLY A O 1
ATOM 1338 N N . SER A 1 183 ? 0.866 -5.321 15.742 1.00 89.62 183 SER A N 1
ATOM 1339 C CA . SER A 1 183 ? -0.557 -5.331 16.082 1.00 89.62 183 SER A CA 1
ATOM 1340 C C . SER A 1 183 ? -0.836 -6.235 17.286 1.00 89.62 183 SER A C 1
ATOM 1342 O O . SER A 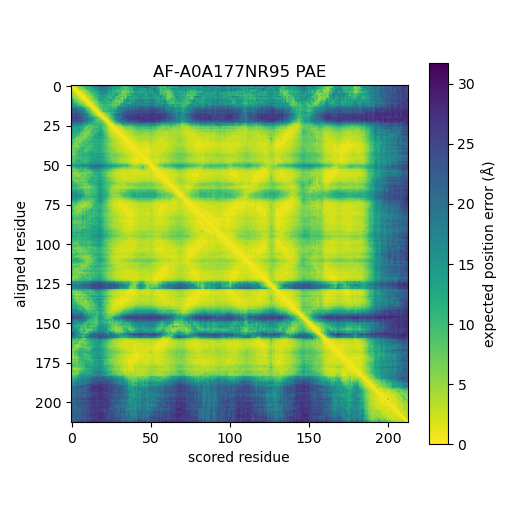1 183 ? -0.171 -7.254 17.498 1.00 89.62 183 SER A O 1
ATOM 1344 N N . VAL A 1 184 ? -1.839 -5.875 18.084 1.00 89.00 184 VAL A N 1
ATOM 1345 C CA . VAL A 1 184 ? -2.387 -6.774 19.105 1.00 89.00 184 VAL A CA 1
ATOM 1346 C C . VAL A 1 184 ? -3.295 -7.785 18.412 1.00 89.00 184 VAL A C 1
ATOM 1348 O O . VAL A 1 184 ? -4.121 -7.410 17.579 1.00 89.00 184 VAL A O 1
ATOM 1351 N N . ALA A 1 185 ? -3.153 -9.069 18.754 1.00 78.69 185 ALA A N 1
ATOM 1352 C CA . ALA A 1 185 ? -4.025 -10.108 18.223 1.00 78.69 185 ALA A CA 1
ATOM 1353 C C . ALA A 1 185 ? -5.484 -9.786 18.574 1.00 78.69 185 ALA A C 1
ATOM 1355 O O . ALA A 1 185 ? -5.834 -9.652 19.750 1.00 78.69 185 ALA A O 1
ATOM 1356 N N . MET A 1 186 ? -6.343 -9.671 17.561 1.00 73.12 186 MET A N 1
ATOM 1357 C CA . MET A 1 186 ? -7.778 -9.626 17.809 1.00 73.12 186 MET A CA 1
ATOM 1358 C C . MET A 1 186 ? -8.211 -10.969 18.397 1.00 73.12 186 MET A C 1
ATOM 1360 O O . MET A 1 186 ? -7.726 -12.024 17.979 1.00 73.12 186 MET A O 1
ATOM 1364 N N . ALA A 1 187 ? -9.127 -10.941 19.372 1.00 72.75 187 ALA A N 1
ATOM 1365 C CA . ALA A 1 187 ? -9.795 -12.165 19.797 1.00 72.75 187 ALA A CA 1
ATOM 1366 C C . ALA A 1 187 ? -10.340 -12.864 18.538 1.00 72.75 187 ALA A C 1
ATOM 1368 O O . ALA A 1 187 ? -10.920 -12.170 17.695 1.00 72.75 187 ALA A O 1
ATOM 1369 N N . PRO A 1 188 ? -10.125 -14.183 18.370 1.00 67.19 188 PRO A N 1
ATOM 1370 C CA . PRO A 1 188 ? -10.538 -14.876 17.162 1.00 67.19 188 PRO A CA 1
ATOM 1371 C C . PRO A 1 188 ? -12.011 -14.584 16.908 1.00 67.19 188 PRO A C 1
ATOM 1373 O O . PRO A 1 188 ? -12.860 -14.856 17.762 1.00 67.19 188 PRO A O 1
ATOM 1376 N N . VAL A 1 189 ? -12.301 -13.984 15.752 1.00 60.28 189 VAL A N 1
ATOM 1377 C CA . VAL A 1 189 ? -13.681 -13.770 15.323 1.00 60.28 189 VAL A CA 1
ATOM 1378 C C . VAL A 1 189 ? -14.316 -15.158 15.267 1.00 60.28 189 VAL A C 1
ATOM 1380 O O . VAL A 1 189 ? -13.750 -16.037 14.607 1.00 60.28 189 VAL A O 1
ATOM 1383 N N . PRO A 1 190 ? -15.434 -15.409 15.977 1.00 65.56 190 PRO A N 1
ATOM 1384 C CA . PRO A 1 190 ? -16.117 -16.688 15.893 1.00 65.56 190 PRO A CA 1
ATOM 1385 C C . PRO A 1 190 ? -16.351 -16.999 14.419 1.00 65.56 190 PRO A C 1
ATOM 1387 O O . PRO A 1 190 ? -17.000 -16.214 13.727 1.00 65.56 190 PRO A O 1
ATOM 1390 N N . LEU A 1 191 ? -15.765 -18.098 13.930 1.00 65.88 191 LEU A N 1
ATOM 1391 C CA . LEU A 1 191 ? -15.928 -18.502 12.537 1.00 65.88 191 LEU A CA 1
ATOM 1392 C C . LEU A 1 191 ? -17.427 -18.491 12.227 1.00 65.88 191 LEU A C 1
ATOM 1394 O O . LEU A 1 191 ? -18.191 -19.100 12.989 1.00 65.88 191 LEU A O 1
ATOM 1398 N N . PRO A 1 192 ? -17.876 -17.798 11.164 1.00 66.69 192 PRO A N 1
ATOM 1399 C CA . PRO A 1 192 ? -19.292 -17.757 10.879 1.00 66.69 192 PRO A CA 1
ATOM 1400 C C . PRO A 1 192 ? -19.798 -19.199 10.714 1.00 66.69 192 PRO A C 1
ATOM 1402 O O . PRO A 1 192 ? -19.078 -20.040 10.160 1.00 66.69 192 PRO A O 1
ATOM 1405 N N . PRO A 1 193 ? -21.019 -19.522 11.186 1.00 76.19 193 PRO A N 1
ATOM 1406 C CA . PRO A 1 193 ? -21.564 -20.881 11.130 1.00 76.19 193 PRO A CA 1
ATOM 1407 C C . PRO A 1 193 ? -21.500 -21.517 9.732 1.00 76.19 193 PRO A C 1
ATOM 1409 O O . PRO A 1 193 ? -21.488 -22.738 9.605 1.00 76.19 193 PRO A O 1
ATOM 1412 N N . SER A 1 194 ? -21.402 -20.696 8.683 1.00 71.38 194 SER A N 1
ATOM 1413 C CA . SER A 1 194 ? -21.171 -21.101 7.297 1.00 71.38 194 SER A CA 1
ATOM 1414 C C . SER A 1 194 ? -19.910 -21.948 7.089 1.00 71.38 194 SER A C 1
ATOM 1416 O O . SER A 1 194 ? -19.975 -22.907 6.327 1.00 71.38 194 SER A O 1
ATOM 1418 N N . PHE A 1 195 ? -18.792 -21.688 7.776 1.00 72.50 195 PHE A N 1
ATOM 1419 C CA . PHE A 1 195 ? -17.595 -22.541 7.676 1.00 72.50 195 PHE A CA 1
ATOM 1420 C C . PHE A 1 195 ? -17.807 -23.907 8.323 1.00 72.50 195 PHE A C 1
ATOM 1422 O O . PHE A 1 195 ? -17.318 -24.921 7.825 1.00 72.50 195 PHE A O 1
ATOM 1429 N N . LEU A 1 196 ? -18.584 -23.948 9.403 1.00 77.12 196 LEU A N 1
ATOM 1430 C CA . LEU A 1 196 ? -18.968 -25.192 10.059 1.00 77.12 196 LEU A CA 1
ATOM 1431 C C . LEU A 1 196 ? -19.901 -26.003 9.144 1.00 77.12 196 LEU A C 1
ATOM 1433 O O . LEU A 1 196 ? -19.716 -27.208 8.980 1.00 77.12 196 LEU A O 1
ATOM 1437 N N . MET A 1 197 ? -20.822 -25.330 8.448 1.00 79.62 197 MET A N 1
ATOM 1438 C CA . MET A 1 197 ? -21.675 -25.938 7.421 1.00 79.62 197 MET A CA 1
ATOM 1439 C C . MET A 1 197 ? -20.882 -26.408 6.193 1.00 79.62 197 MET A C 1
ATOM 1441 O O . MET A 1 197 ? -21.158 -27.489 5.679 1.00 79.62 197 MET A O 1
ATOM 1445 N N . LEU A 1 198 ? -19.867 -25.659 5.752 1.00 83.12 198 LEU A N 1
ATOM 1446 C CA . LEU A 1 198 ? -18.963 -26.072 4.674 1.00 83.12 198 LEU A CA 1
ATOM 1447 C C . LEU A 1 198 ? -18.171 -27.325 5.071 1.00 83.12 198 LEU A C 1
ATOM 1449 O O . LEU A 1 198 ? -18.091 -28.275 4.294 1.00 83.12 198 LEU A O 1
ATOM 1453 N N . GLY A 1 199 ? -17.642 -27.363 6.297 1.00 78.31 199 GLY A N 1
ATOM 1454 C CA . GLY A 1 199 ? -16.947 -28.528 6.843 1.00 78.31 199 GLY A CA 1
ATOM 1455 C C . GLY A 1 199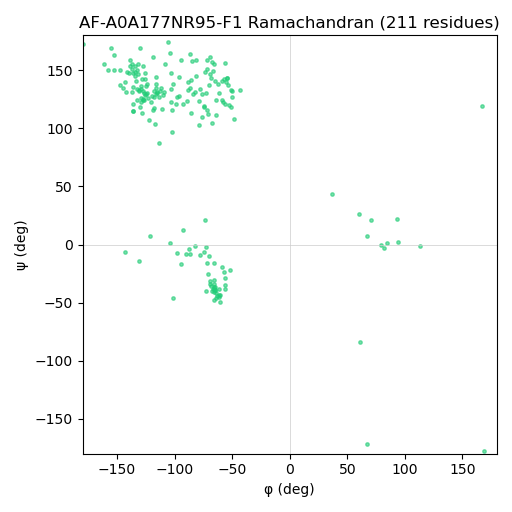 ? -17.845 -29.766 6.921 1.00 78.31 199 GLY A C 1
ATOM 1456 O O . GLY A 1 199 ? -17.439 -30.851 6.503 1.00 78.31 199 GLY A O 1
ATOM 1457 N N . LEU A 1 200 ? -19.092 -29.605 7.373 1.00 82.94 200 LEU A N 1
ATOM 1458 C CA . LEU A 1 200 ? -20.090 -30.681 7.382 1.00 82.94 200 LEU A CA 1
ATOM 1459 C C . LEU A 1 200 ? -20.470 -31.129 5.962 1.00 82.94 200 LEU A C 1
ATOM 1461 O O . LEU A 1 200 ? -20.588 -32.329 5.705 1.00 82.94 200 LEU A O 1
ATOM 1465 N N . GLY A 1 201 ? -20.595 -30.189 5.023 1.00 80.38 201 GLY A N 1
ATOM 1466 C CA . GLY A 1 201 ? -20.831 -30.469 3.608 1.00 80.38 201 GLY A CA 1
ATOM 1467 C C . GLY A 1 201 ? -19.707 -31.304 2.991 1.00 80.38 201 GLY A C 1
ATOM 1468 O O . GLY A 1 201 ? -19.967 -32.357 2.409 1.00 80.38 201 GLY A O 1
ATOM 1469 N N . LEU A 1 202 ? -18.450 -30.909 3.194 1.00 81.44 202 LEU A N 1
ATOM 1470 C CA . LEU A 1 202 ? -17.281 -31.650 2.711 1.00 81.44 202 LEU A CA 1
ATOM 1471 C C . LEU A 1 202 ? -17.164 -33.038 3.359 1.00 81.44 202 LEU A C 1
ATOM 1473 O O . LEU A 1 202 ? -16.914 -34.023 2.659 1.00 81.44 202 LEU A O 1
ATOM 1477 N N . ALA A 1 203 ? -17.417 -33.156 4.665 1.00 80.56 203 ALA A N 1
ATOM 1478 C CA . ALA A 1 203 ? -17.436 -34.447 5.353 1.00 80.56 203 ALA A CA 1
ATOM 1479 C C . ALA A 1 203 ? -18.525 -35.384 4.796 1.00 80.56 203 ALA A C 1
ATOM 1481 O O . ALA A 1 203 ? -18.285 -36.583 4.626 1.00 80.56 203 ALA A O 1
ATOM 1482 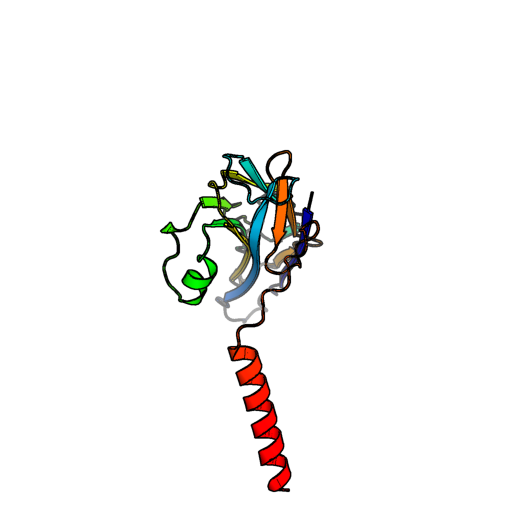N N . SER A 1 204 ? -19.700 -34.845 4.449 1.00 77.00 204 SER A N 1
ATOM 1483 C CA . SER A 1 204 ? -20.783 -35.624 3.838 1.00 77.00 204 SER A CA 1
ATOM 1484 C C . SER A 1 204 ? -20.411 -36.153 2.445 1.00 77.00 204 SER A C 1
ATOM 1486 O O . SER A 1 204 ? -20.687 -37.313 2.138 1.00 77.00 204 SER A O 1
ATOM 1488 N N . LEU A 1 205 ? -19.692 -35.364 1.640 1.00 74.06 205 LEU A N 1
ATOM 1489 C CA . LEU A 1 205 ? -19.226 -35.770 0.310 1.00 74.06 205 LEU A CA 1
ATOM 1490 C C . LEU A 1 205 ? -18.205 -36.917 0.377 1.00 74.06 205 LEU A C 1
ATOM 1492 O O . LEU A 1 205 ? -18.307 -37.875 -0.392 1.00 74.06 205 LEU A O 1
ATOM 1496 N N . VAL A 1 206 ? -17.271 -36.877 1.335 1.00 74.56 206 VAL A N 1
ATOM 1497 C CA . VAL A 1 206 ? -16.302 -37.968 1.568 1.00 74.56 206 VAL A CA 1
ATOM 1498 C C . VAL A 1 206 ? -16.988 -39.227 2.116 1.00 74.56 206 VAL A C 1
ATOM 1500 O O . VAL A 1 206 ? -16.617 -40.349 1.767 1.00 74.56 206 VAL A O 1
ATOM 1503 N N . GLY A 1 207 ? -18.017 -39.066 2.952 1.00 75.56 207 GLY A N 1
ATOM 1504 C CA . GLY A 1 207 ? -18.821 -40.186 3.446 1.00 75.56 207 GLY A CA 1
ATOM 1505 C C . GLY A 1 207 ? -19.608 -40.893 2.337 1.00 75.56 207 GLY A C 1
ATOM 1506 O O . GLY A 1 207 ? -19.692 -42.122 2.322 1.00 75.56 207 GLY A O 1
ATOM 1507 N N . ILE A 1 208 ? -20.151 -40.132 1.382 1.00 78.50 208 ILE A N 1
ATOM 1508 C CA . ILE A 1 208 ? -20.907 -40.670 0.242 1.00 78.50 208 ILE A CA 1
ATOM 1509 C C . ILE A 1 208 ? -19.977 -41.361 -0.764 1.00 78.50 208 ILE A C 1
ATOM 1511 O O . ILE A 1 208 ? -20.327 -42.431 -1.269 1.00 78.50 208 ILE A O 1
ATOM 1515 N N . SER A 1 209 ? -18.790 -40.809 -1.036 1.00 68.25 209 SER A N 1
ATOM 1516 C CA . SER A 1 209 ? -17.852 -41.403 -1.998 1.00 68.25 209 SER A CA 1
ATOM 1517 C C . SER A 1 209 ? -17.313 -42.763 -1.540 1.00 68.25 209 SER A C 1
ATOM 1519 O O . SER A 1 209 ? -17.174 -43.662 -2.362 1.00 68.25 209 SER A O 1
ATOM 1521 N N . ARG A 1 210 ? -17.120 -42.972 -0.230 1.00 69.94 210 ARG A N 1
ATOM 1522 C CA . ARG A 1 210 ? -16.660 -44.257 0.335 1.00 69.94 210 ARG A CA 1
ATOM 1523 C C . ARG A 1 210 ? -17.691 -45.388 0.314 1.00 69.94 210 ARG A C 1
ATOM 1525 O O . ARG A 1 210 ? -17.307 -46.532 0.502 1.00 69.94 210 ARG A O 1
ATOM 1532 N N . ARG A 1 211 ? -18.982 -45.101 0.112 1.00 68.62 211 ARG A N 1
ATOM 1533 C CA . ARG A 1 211 ? -20.027 -46.140 -0.018 1.00 68.62 211 ARG A CA 1
ATOM 1534 C C . ARG A 1 211 ? -20.190 -46.672 -1.443 1.00 68.62 211 ARG A C 1
ATOM 1536 O O . ARG A 1 211 ? -20.968 -47.600 -1.643 1.00 68.62 211 ARG A O 1
ATOM 1543 N N . ARG A 1 212 ? -19.528 -46.056 -2.426 1.00 53.12 212 ARG A N 1
ATOM 1544 C CA . ARG A 1 212 ? -19.600 -46.436 -3.847 1.00 53.12 212 ARG A CA 1
ATOM 1545 C C . ARG A 1 212 ? -18.362 -47.189 -4.349 1.00 53.12 212 ARG A C 1
ATOM 1547 O O . ARG A 1 212 ? -18.334 -47.536 -5.526 1.00 53.12 212 ARG A O 1
ATOM 1554 N N . SER A 1 213 ? -17.393 -47.440 -3.471 1.00 51.06 213 SER A N 1
ATOM 1555 C CA . SER A 1 213 ? -16.225 -48.302 -3.695 1.00 51.06 213 SER A CA 1
ATOM 1556 C C . SER A 1 213 ? -16.442 -49.650 -3.023 1.00 51.06 213 SER A C 1
ATOM 1558 O O . SER A 1 213 ? -16.006 -50.662 -3.606 1.00 51.06 213 SER A O 1
#

pLDDT: mean 80.37, std 15.03, range [46.0, 97.81]

Secondary structure (DSSP, 8-state):
-EEEEE--EEEEEPPPPPTTS-TT-EEEEEEEEEEEEEEEEEETTSSBP-S-EEEEEEEE---EEEE-TTS--EEEEEEEEE-TTHHHHHHHT---GGGEEEEEE---B-TTSPPPSEEEEEEEEPTT-EEEEEEEEEEEEEEE--SS---EEEEE-TT-EEEEEEPPTTEEEEESSS-STTPEEPPPPPPPHHHHHHHHHHHHHHHHHTT--